Protein AF-A0A6M8W0B3-F1 (afdb_monomer_lite)

Secondary structure (DSSP, 8-state):
-EEEEE-SS-GGGGGGTTHHHHHHHHHHHHHHHHTT-EEEEEEESS---B-SSTT-B---EEEE---BTTBEEEEEES-SS-SSGGGGTT-HHHHH--HHHHHHHHHHHHHH--SEEEES--TTS-HHHHHHHHPPPPGGGT----PEEEE---SSTTT-TTSS-EETTTEE----GGGTTTTTSS----HHHHHHHHHHHHHHHHHHH-GGGSPPPPPPPPPPP--HHHHHHHHHHHTTPPPPPPPPPP-------------PPPPP------PPP-PPPPPP--------------PPP-------------------

Radius of gyration: 33.97 Å; chains: 1; bounding box: 98×111×77 Å

Foldseek 3Di:
DEEEEEDADFLVCACVPPHPLSVVVNVVQVVCVVVVYQAEYEHAQQAWACPPDLLHTHAFAKDWDDADVNYTYIYGYPQPFHPPLLQCLVPVVSQQDDVRQLVRLLLVCLVRLGQEYEYADCRRHHPSNQVSQQPFDDPVSNGRRHYDYHYDDPFCCVPASVSHQAFLVHHGHPDCVVVPSSVPRYDYHDSSVVSSVSNVVVVVVVCVVCVVPDDDDPDPDDDPPCPVVNVVQVVCVVVVHDRDPDPDPDPPPPPPDDDDDDDDDDDDDDDDDDDDDDDDDDDDDDDDDDDDDPDDDDDDDDDDDDDDDDDDDDDDDDDD

Sequence (320 aa):
MRIVLVNWAHIWDGASYGGGVNGYCQALGLALIERGHDVISVCSGVTYTPGDEPSTVGACEVRRHDDWLGIRVFEIINSPVVAPSLLQFDDPAGEAGCPELEAIVRRLFVMLEPDVVHWHNVEGFSAGCVEASARPAGAGEGGWAGARLLYSLHNYHTICPQVYLMQGHTDPCFDSAGGANCATCIERSDPAVEKLLRAERYVKKYREAHPEAQPRPPRPAPPVPVTRKLVRELKRYVRGEPLQPVPPPAAAGRAYRAARVGRCGMPRMSRGARSMPQRRPAGSRGASPTRSGTGSCQRPTTRRGSRCSMSSGLNRRPQP

Structure (mmCIF, N/CA/C/O backbone):
data_AF-A0A6M8W0B3-F1
#
_entry.id   AF-A0A6M8W0B3-F1
#
loop_
_atom_site.group_PDB
_atom_site.id
_atom_site.type_symbol
_atom_site.label_atom_id
_atom_site.label_alt_id
_atom_site.label_comp_id
_atom_site.label_asym_id
_atom_site.label_entity_id
_atom_site.label_seq_id
_atom_site.pdbx_PDB_ins_code
_atom_site.Cartn_x
_atom_site.Cartn_y
_atom_site.Cartn_z
_atom_site.occupancy
_atom_site.B_iso_or_equiv
_atom_site.auth_seq_id
_atom_site.auth_comp_id
_atom_site.auth_asym_id
_atom_site.auth_atom_id
_atom_site.pdbx_PDB_model_num
ATOM 1 N N . MET A 1 1 ? -13.212 -4.544 19.998 1.00 97.56 1 MET A N 1
ATOM 2 C CA . MET A 1 1 ? -11.796 -4.628 19.588 1.00 97.56 1 MET A CA 1
ATOM 3 C C . MET A 1 1 ? -11.577 -3.664 18.447 1.00 97.56 1 MET A C 1
ATOM 5 O O . MET A 1 1 ? -12.518 -3.435 17.688 1.00 97.56 1 MET A O 1
ATOM 9 N N . ARG A 1 2 ? -10.362 -3.137 18.338 1.00 98.69 2 ARG A N 1
ATOM 10 C CA . ARG A 1 2 ? -9.894 -2.336 17.213 1.00 98.69 2 ARG A CA 1
ATOM 11 C C . ARG A 1 2 ? -9.162 -3.222 16.215 1.00 98.69 2 ARG A C 1
ATOM 13 O O . ARG A 1 2 ? -8.172 -3.864 16.564 1.00 98.69 2 ARG A O 1
ATOM 20 N N . ILE A 1 3 ? -9.670 -3.264 14.990 1.00 98.88 3 ILE A N 1
ATOM 21 C CA . ILE A 1 3 ? -9.198 -4.156 13.933 1.00 98.88 3 ILE A CA 1
ATOM 22 C C . ILE A 1 3 ? -8.780 -3.307 12.741 1.00 98.88 3 ILE A C 1
ATOM 24 O O . ILE A 1 3 ? -9.593 -2.574 12.181 1.00 98.88 3 ILE A O 1
ATOM 28 N N . VAL A 1 4 ? -7.518 -3.426 12.345 1.00 98.88 4 VAL A N 1
ATOM 29 C CA . VAL A 1 4 ? -7.003 -2.810 11.123 1.00 98.88 4 VAL A CA 1
ATOM 30 C C . VAL A 1 4 ? -7.007 -3.848 10.007 1.00 98.88 4 VAL A C 1
ATOM 32 O O . VAL A 1 4 ? -6.385 -4.897 10.143 1.00 98.88 4 VAL A O 1
ATOM 35 N N . LEU A 1 5 ? -7.683 -3.549 8.904 1.00 98.88 5 LEU A N 1
ATOM 36 C CA . LEU A 1 5 ? -7.610 -4.280 7.645 1.00 98.88 5 LEU A CA 1
ATOM 37 C C . LEU A 1 5 ? -6.576 -3.592 6.753 1.00 98.88 5 LEU A C 1
ATOM 39 O O . LEU A 1 5 ? -6.692 -2.392 6.494 1.00 98.88 5 LEU A O 1
ATOM 43 N N . VAL A 1 6 ? -5.575 -4.337 6.289 1.00 98.81 6 VAL A N 1
ATOM 44 C CA . VAL A 1 6 ? -4.526 -3.808 5.409 1.00 98.81 6 VAL A CA 1
ATOM 45 C C . VAL A 1 6 ? -4.640 -4.419 4.021 1.00 98.81 6 VAL A C 1
ATOM 47 O O . VAL A 1 6 ? -4.605 -5.642 3.862 1.00 98.81 6 VAL A O 1
ATOM 50 N N . ASN A 1 7 ? -4.775 -3.559 3.018 1.00 98.19 7 ASN A N 1
ATOM 51 C CA . ASN A 1 7 ? -4.806 -3.907 1.600 1.00 98.19 7 ASN A CA 1
ATOM 52 C C . ASN A 1 7 ? -4.180 -2.766 0.789 1.00 98.19 7 ASN A C 1
ATOM 54 O O . ASN A 1 7 ? -4.090 -1.654 1.281 1.00 98.19 7 ASN A O 1
ATOM 58 N N . TRP A 1 8 ? -3.777 -2.988 -0.456 1.00 97.62 8 TRP A N 1
ATOM 59 C CA . TRP A 1 8 ? -3.175 -1.923 -1.265 1.00 97.62 8 TRP A CA 1
ATOM 60 C C . TRP A 1 8 ? -4.203 -0.960 -1.881 1.00 97.62 8 TRP A C 1
ATOM 62 O O . TRP A 1 8 ? -3.917 0.220 -2.067 1.00 97.62 8 TRP A O 1
ATOM 72 N N . ALA A 1 9 ? -5.408 -1.448 -2.184 1.00 97.50 9 ALA A N 1
ATOM 73 C CA . ALA A 1 9 ? -6.469 -0.668 -2.818 1.00 97.50 9 ALA A CA 1
ATOM 74 C C . ALA A 1 9 ? -7.307 0.113 -1.794 1.00 97.50 9 ALA A C 1
ATOM 76 O O . ALA A 1 9 ? -7.483 -0.326 -0.653 1.00 97.50 9 ALA A O 1
ATOM 77 N N . HIS A 1 10 ? -7.873 1.248 -2.217 1.00 97.44 10 HIS A N 1
ATOM 78 C CA . HIS A 1 10 ? -8.813 1.996 -1.388 1.00 97.44 10 HIS A CA 1
ATOM 79 C C . HIS A 1 10 ? -10.092 1.187 -1.166 1.00 97.44 10 HIS A C 1
ATOM 81 O O . HIS A 1 10 ? -10.675 0.637 -2.104 1.00 97.44 10 HIS A O 1
ATOM 87 N N . ILE A 1 11 ? -10.569 1.138 0.079 1.00 98.06 11 ILE A N 1
ATOM 88 C CA . ILE A 1 11 ? -11.713 0.291 0.437 1.00 98.06 11 ILE A CA 1
ATOM 89 C C . ILE A 1 11 ? -13.010 0.710 -0.264 1.00 98.06 11 ILE A C 1
ATOM 91 O O . ILE A 1 11 ? -13.847 -0.140 -0.548 1.00 98.06 11 ILE A O 1
ATOM 95 N N . TRP A 1 12 ? -13.184 1.995 -0.585 1.00 97.38 12 TRP A N 1
ATOM 96 C CA . TRP A 1 12 ? -14.404 2.503 -1.221 1.00 97.38 12 TRP A CA 1
ATOM 97 C C . TRP A 1 12 ? -14.546 2.097 -2.690 1.00 97.38 12 TRP A C 1
ATOM 99 O O . TRP A 1 12 ? -15.667 2.062 -3.193 1.00 97.38 12 TRP A O 1
ATOM 109 N N . ASP A 1 13 ? -13.453 1.732 -3.363 1.00 96.75 13 ASP A N 1
ATOM 110 C CA . ASP A 1 13 ? -13.508 1.285 -4.758 1.00 96.75 13 ASP A CA 1
ATOM 111 C C . ASP A 1 13 ? -14.075 -0.140 -4.888 1.00 96.75 13 ASP A C 1
ATOM 113 O O . ASP A 1 13 ? -14.527 -0.561 -5.960 1.00 96.75 13 ASP A O 1
ATOM 117 N N . GLY A 1 14 ? -14.066 -0.905 -3.793 1.00 94.62 14 GLY A N 1
ATOM 118 C CA . GLY A 1 14 ? -14.542 -2.282 -3.753 1.00 94.62 14 GLY A CA 1
ATOM 119 C C . GLY A 1 14 ? -13.921 -3.161 -4.824 1.00 94.62 14 GLY A C 1
ATOM 120 O O . GLY A 1 14 ? -12.773 -2.978 -5.211 1.00 94.62 14 GLY A O 1
ATOM 121 N N . ALA A 1 15 ? -14.683 -4.123 -5.340 1.00 95.62 15 ALA A N 1
ATOM 122 C CA . ALA A 1 15 ? -14.157 -5.064 -6.326 1.00 95.62 15 ALA A CA 1
ATOM 123 C C . ALA A 1 15 ? -13.757 -4.418 -7.667 1.00 95.62 15 ALA A C 1
ATOM 125 O O . ALA A 1 15 ? -13.070 -5.062 -8.461 1.00 95.62 15 ALA A O 1
ATOM 126 N N . SER A 1 16 ? -14.158 -3.167 -7.929 1.00 96.31 16 SER A N 1
ATOM 127 C CA . SER A 1 16 ? -13.793 -2.466 -9.166 1.00 96.31 16 SER A CA 1
ATOM 128 C C . SER A 1 16 ? -12.302 -2.108 -9.224 1.00 96.31 16 SER A C 1
ATOM 130 O O . SER A 1 16 ? -11.744 -2.001 -10.316 1.00 96.31 16 SER A O 1
ATOM 132 N N . TYR A 1 17 ? -11.641 -2.007 -8.065 1.00 94.81 17 TYR A N 1
ATOM 133 C CA . TYR A 1 17 ? -10.208 -1.765 -7.950 1.00 94.81 17 TYR A CA 1
ATOM 134 C C . TYR A 1 17 ? -9.598 -2.686 -6.889 1.00 94.81 17 TYR A C 1
ATOM 136 O O . TYR A 1 17 ? -10.058 -2.751 -5.754 1.00 94.81 17 TYR A O 1
ATOM 144 N N . GLY A 1 18 ? -8.587 -3.464 -7.268 1.00 91.38 18 GLY A N 1
ATOM 145 C CA . GLY A 1 18 ? -8.050 -4.529 -6.414 1.00 91.38 18 GLY A CA 1
ATOM 146 C C . GLY A 1 18 ? -8.863 -5.828 -6.411 1.00 91.38 18 GLY A C 1
ATOM 147 O O . GLY A 1 18 ? -8.472 -6.787 -5.753 1.00 91.38 18 GLY A O 1
ATOM 148 N N . GLY A 1 19 ? -9.955 -5.914 -7.178 1.00 94.25 19 GLY A N 1
ATOM 149 C CA . GLY A 1 19 ? -10.642 -7.175 -7.463 1.00 94.25 19 GLY A CA 1
ATOM 150 C C . GLY A 1 19 ? -11.225 -7.870 -6.227 1.00 94.25 19 GLY A C 1
ATOM 151 O O . GLY A 1 19 ? -11.726 -7.235 -5.298 1.00 94.25 19 GLY A O 1
ATOM 152 N N . GLY A 1 20 ? -11.175 -9.205 -6.223 1.00 95.88 20 GLY A N 1
ATOM 153 C CA . GLY A 1 20 ? -11.820 -10.034 -5.200 1.00 95.88 20 GLY A CA 1
ATOM 154 C C . GLY A 1 20 ? -11.349 -9.755 -3.771 1.00 95.88 20 GLY A C 1
ATOM 155 O O . GLY A 1 20 ? -12.176 -9.752 -2.862 1.00 95.88 20 GLY A O 1
ATOM 156 N N . VAL A 1 21 ? -10.059 -9.453 -3.569 1.00 96.75 21 VAL A N 1
ATOM 157 C CA . VAL A 1 21 ? -9.527 -9.132 -2.234 1.00 96.75 21 VAL A CA 1
ATOM 158 C C . VAL A 1 21 ? -10.141 -7.848 -1.681 1.00 96.75 21 VAL A C 1
ATOM 160 O O . VAL A 1 21 ? -10.546 -7.823 -0.524 1.00 96.75 21 VAL A O 1
ATOM 163 N N . ASN A 1 22 ? -10.300 -6.805 -2.499 1.00 97.69 22 ASN A N 1
ATOM 164 C CA . ASN A 1 22 ? -10.866 -5.549 -2.014 1.00 97.69 22 ASN A CA 1
ATOM 165 C C . ASN A 1 22 ? -12.376 -5.672 -1.742 1.00 97.69 22 ASN A C 1
ATOM 167 O O . ASN A 1 22 ? -12.868 -5.185 -0.726 1.00 97.69 22 ASN A O 1
ATOM 171 N N . GLY A 1 23 ? -13.104 -6.413 -2.588 1.00 98.06 23 GLY A N 1
ATOM 172 C CA . GLY A 1 23 ? -14.502 -6.773 -2.318 1.00 98.06 23 GLY A CA 1
ATOM 173 C C . GLY A 1 23 ? -14.667 -7.610 -1.041 1.00 98.06 23 GLY A C 1
ATOM 174 O O . GLY A 1 23 ? -15.595 -7.386 -0.264 1.00 98.06 23 GLY A O 1
ATOM 175 N N . TYR A 1 24 ? -13.735 -8.529 -0.777 1.00 98.38 24 TYR A N 1
ATOM 176 C CA . TYR A 1 24 ? -13.687 -9.286 0.473 1.00 98.38 24 TYR A CA 1
ATOM 177 C C . TYR A 1 24 ? -13.459 -8.367 1.682 1.00 98.38 24 TYR A C 1
ATOM 179 O O . TYR A 1 24 ? -14.193 -8.469 2.664 1.00 98.38 24 TYR A O 1
ATOM 187 N N . CYS A 1 25 ? -12.503 -7.433 1.602 1.00 98.44 25 CYS A N 1
ATOM 188 C CA . CYS A 1 25 ? -12.231 -6.455 2.660 1.00 98.44 25 CYS A CA 1
ATOM 189 C C . CYS A 1 25 ? -13.455 -5.586 2.982 1.00 98.44 25 CYS A C 1
ATOM 191 O O . CYS A 1 25 ? -13.731 -5.354 4.158 1.00 98.44 25 CYS A O 1
ATOM 193 N N . GLN A 1 26 ? -14.219 -5.153 1.970 1.00 98.19 26 GLN A N 1
ATOM 194 C CA . GLN A 1 26 ? -15.471 -4.418 2.181 1.00 98.19 26 GLN A CA 1
ATOM 195 C C . GLN A 1 26 ? -16.482 -5.242 2.982 1.00 98.19 26 GLN A C 1
ATOM 197 O O . GLN A 1 26 ? -16.962 -4.798 4.025 1.00 98.19 26 GLN A O 1
ATOM 202 N N . ALA A 1 27 ? -16.790 -6.453 2.509 1.00 98.56 27 ALA A N 1
ATOM 203 C CA . ALA A 1 27 ? -17.773 -7.318 3.153 1.00 98.56 27 ALA A CA 1
ATOM 204 C C . ALA A 1 27 ? -17.354 -7.685 4.584 1.00 98.56 27 ALA A C 1
ATOM 206 O O . ALA A 1 27 ? -18.171 -7.635 5.505 1.00 98.56 27 ALA A O 1
ATOM 207 N N . LEU A 1 28 ? -16.071 -8.002 4.785 1.00 98.75 28 LEU A N 1
ATOM 208 C CA . LEU A 1 28 ? -15.515 -8.299 6.101 1.00 98.75 28 LEU A CA 1
ATOM 209 C C . LEU A 1 28 ? -15.589 -7.081 7.028 1.00 98.75 28 LEU A C 1
ATOM 211 O O . LEU A 1 28 ? -16.041 -7.213 8.162 1.00 98.75 28 LEU A O 1
ATOM 215 N N . GLY A 1 29 ? -15.178 -5.903 6.557 1.00 98.69 29 GLY A N 1
ATOM 216 C CA . GLY A 1 29 ? -15.180 -4.679 7.354 1.00 98.69 29 GLY A CA 1
ATOM 217 C C . GLY A 1 29 ? -16.574 -4.312 7.859 1.00 98.69 29 GLY A C 1
ATOM 218 O O . GLY A 1 29 ? -16.752 -4.088 9.055 1.00 98.69 29 GLY A O 1
ATOM 219 N N . LEU A 1 30 ? -17.579 -4.353 6.981 1.00 98.69 30 LEU A N 1
ATOM 220 C CA . LEU A 1 30 ? -18.974 -4.096 7.355 1.00 98.69 30 LEU A CA 1
ATOM 221 C C . LEU A 1 30 ? -19.497 -5.140 8.353 1.00 98.69 30 LEU A C 1
ATOM 223 O O . LEU A 1 30 ? -20.074 -4.784 9.379 1.00 98.69 30 LEU A O 1
ATOM 227 N N . ALA A 1 31 ? -19.211 -6.423 8.123 1.00 98.81 31 ALA A N 1
ATOM 228 C CA . ALA A 1 31 ? -19.609 -7.498 9.029 1.00 98.81 31 ALA A CA 1
ATOM 229 C C . ALA A 1 31 ? -18.941 -7.404 10.420 1.00 98.81 31 ALA A C 1
ATOM 231 O O . ALA A 1 31 ? -19.503 -7.880 11.412 1.00 98.81 31 ALA A O 1
ATOM 232 N N . LEU A 1 32 ? -17.738 -6.826 10.514 1.00 98.81 32 LEU A N 1
ATOM 233 C CA . LEU A 1 32 ? -17.053 -6.559 11.782 1.00 98.81 32 LEU A CA 1
ATOM 234 C C . LEU A 1 32 ? -17.660 -5.346 12.507 1.00 98.81 32 LEU A C 1
ATOM 236 O O . LEU A 1 32 ? -17.827 -5.402 13.727 1.00 98.81 32 LEU A O 1
ATOM 240 N N . ILE A 1 33 ? -18.053 -4.296 11.776 1.00 98.56 33 ILE A N 1
ATOM 241 C CA . ILE A 1 33 ? -18.794 -3.153 12.338 1.00 98.56 33 ILE A CA 1
ATOM 242 C C . ILE A 1 33 ? -20.130 -3.607 12.923 1.00 98.56 33 ILE A C 1
ATOM 244 O O . ILE A 1 33 ? -20.445 -3.262 14.059 1.00 98.56 33 ILE A O 1
ATOM 248 N N . GLU A 1 34 ? -20.892 -4.433 12.200 1.00 98.56 34 GLU A N 1
ATOM 249 C CA . GLU A 1 34 ? -22.169 -4.988 12.681 1.00 98.56 34 GLU A CA 1
ATOM 250 C C . GLU A 1 34 ? -22.017 -5.777 13.992 1.00 98.56 34 GLU A C 1
ATOM 252 O O . GLU A 1 34 ? -22.951 -5.874 14.786 1.00 98.56 34 GLU A O 1
ATOM 257 N N . ARG A 1 35 ? -20.821 -6.317 14.248 1.00 98.62 35 ARG A N 1
ATOM 258 C CA . ARG A 1 35 ? -20.461 -7.022 15.487 1.00 98.62 35 ARG A CA 1
ATOM 259 C C . ARG A 1 35 ? -19.931 -6.096 16.588 1.00 98.62 35 ARG A C 1
ATOM 261 O O . ARG A 1 35 ? -19.490 -6.580 17.630 1.00 98.62 35 ARG A O 1
ATOM 268 N N . GLY A 1 36 ? -19.965 -4.782 16.383 1.00 98.50 36 GLY A N 1
ATOM 269 C CA . GLY A 1 36 ? -19.529 -3.778 17.354 1.00 98.50 36 GLY A CA 1
ATOM 270 C C . GLY A 1 36 ? -18.009 -3.625 17.456 1.00 98.50 36 GLY A C 1
ATOM 271 O O . GLY A 1 36 ? -17.495 -3.264 18.516 1.00 98.50 36 GLY A O 1
ATOM 272 N N . HIS A 1 37 ? -17.260 -3.952 16.400 1.00 98.81 37 HIS A N 1
ATOM 273 C CA . HIS A 1 37 ? -15.820 -3.693 16.348 1.00 98.81 37 HIS A CA 1
ATOM 274 C C . HIS A 1 37 ? -15.510 -2.305 15.769 1.00 98.81 37 HIS A C 1
ATOM 276 O O . HIS A 1 37 ? -16.244 -1.789 14.932 1.00 98.81 37 HIS A O 1
ATOM 282 N N . ASP A 1 38 ? -14.396 -1.718 16.209 1.00 98.75 38 ASP A N 1
ATOM 283 C CA . ASP A 1 38 ? -13.826 -0.490 15.646 1.00 98.75 38 ASP A CA 1
ATOM 284 C C . ASP A 1 38 ? -12.924 -0.889 14.476 1.00 98.75 38 ASP A C 1
ATOM 286 O O . ASP A 1 38 ? -11.854 -1.469 14.682 1.00 98.75 38 ASP A O 1
ATOM 290 N N . VAL A 1 39 ? -13.398 -0.662 13.252 1.00 98.88 39 VAL A N 1
ATOM 291 C CA . VAL A 1 39 ? -12.747 -1.144 12.031 1.00 98.88 39 VAL A CA 1
ATOM 292 C C . VAL A 1 39 ? -12.041 0.003 11.328 1.00 98.88 39 VAL A C 1
ATOM 294 O O . VAL A 1 39 ? -12.606 1.074 11.102 1.00 98.88 39 VAL A O 1
ATOM 297 N N . ILE A 1 40 ? -10.793 -0.253 10.954 1.00 98.94 40 ILE A N 1
ATOM 298 C CA . ILE A 1 40 ? -9.931 0.692 10.260 1.00 98.94 40 ILE A CA 1
ATOM 299 C C . ILE A 1 40 ? -9.427 0.026 8.986 1.00 98.94 40 ILE A C 1
ATOM 301 O O . ILE A 1 40 ? -8.957 -1.104 9.034 1.00 98.94 40 ILE A O 1
ATOM 305 N N . SER A 1 41 ? -9.483 0.720 7.859 1.00 98.81 41 SER A N 1
ATOM 306 C CA . SER A 1 41 ? -8.820 0.321 6.622 1.00 98.81 41 SER A CA 1
ATOM 307 C C . SER A 1 41 ? -7.547 1.135 6.442 1.00 98.81 41 SER A C 1
ATOM 309 O O . SER A 1 41 ? -7.577 2.364 6.545 1.00 98.81 41 SER A O 1
ATOM 311 N N . VAL A 1 42 ? -6.444 0.459 6.136 1.00 98.88 42 VAL A N 1
ATOM 312 C CA . VAL A 1 42 ? -5.170 1.092 5.784 1.00 98.88 42 VAL A CA 1
ATOM 313 C C . VAL A 1 42 ? -4.735 0.612 4.409 1.00 98.88 42 VAL A C 1
ATOM 315 O O . VAL A 1 42 ? -4.658 -0.594 4.176 1.00 98.88 42 VAL A O 1
ATOM 318 N N . CYS A 1 43 ? -4.439 1.556 3.517 1.00 98.69 43 CYS A N 1
ATOM 319 C CA . CYS A 1 43 ? -3.911 1.265 2.187 1.00 98.69 43 CYS A CA 1
ATOM 320 C C . CYS A 1 43 ? -2.656 2.059 1.838 1.00 98.69 43 CYS A C 1
ATOM 322 O O . CYS A 1 43 ? -2.323 3.026 2.518 1.00 98.69 43 CYS A O 1
ATOM 324 N N . SER A 1 44 ? -1.921 1.621 0.815 1.00 98.50 44 SER A N 1
ATOM 325 C CA . SER A 1 44 ? -0.625 2.200 0.445 1.00 98.50 44 SER A CA 1
ATOM 326 C C . SER A 1 44 ? -0.249 1.891 -1.004 1.00 98.50 44 SER A C 1
ATOM 328 O O . SER A 1 44 ? -0.755 0.947 -1.608 1.00 98.50 44 SER A O 1
ATOM 330 N N . GLY A 1 45 ? 0.669 2.686 -1.558 1.00 97.69 45 GLY A N 1
ATOM 331 C CA . GLY A 1 45 ? 1.312 2.414 -2.847 1.00 97.69 45 GLY A CA 1
ATOM 332 C C . GLY A 1 45 ? 0.517 2.851 -4.075 1.00 97.69 45 GLY A C 1
ATOM 333 O O . GLY A 1 45 ? 0.952 2.584 -5.193 1.00 97.69 45 GLY A O 1
ATOM 334 N N . VAL A 1 46 ? -0.623 3.531 -3.905 1.00 97.50 46 VAL A N 1
ATOM 335 C CA . VAL A 1 46 ? -1.486 3.984 -5.012 1.00 97.50 46 VAL A CA 1
ATOM 336 C C . VAL A 1 46 ? -1.300 5.471 -5.306 1.00 97.50 46 VAL A C 1
ATOM 338 O O . VAL A 1 46 ? -0.993 5.837 -6.443 1.00 97.50 46 VAL A O 1
ATOM 341 N N . THR A 1 47 ? -1.453 6.329 -4.296 1.00 98.06 47 THR A N 1
ATOM 342 C CA . THR A 1 47 ? -1.402 7.786 -4.468 1.00 98.06 47 THR A CA 1
ATOM 343 C C . THR A 1 47 ? 0.013 8.328 -4.322 1.00 98.06 47 THR A C 1
ATOM 345 O O . THR A 1 47 ? 0.683 8.088 -3.317 1.00 98.06 47 THR A O 1
ATOM 348 N N . TYR A 1 48 ? 0.423 9.136 -5.301 1.00 98.12 48 TYR A N 1
ATOM 349 C CA . TYR A 1 48 ? 1.648 9.927 -5.253 1.00 98.12 48 TYR A CA 1
ATOM 350 C C . TYR A 1 48 ? 1.318 11.390 -5.521 1.00 98.12 48 TYR A C 1
ATOM 352 O O . TYR A 1 48 ? 0.516 11.700 -6.401 1.00 98.12 48 TYR A O 1
ATOM 360 N N . THR A 1 49 ? 1.924 12.283 -4.753 1.00 96.88 49 THR A N 1
ATOM 361 C CA . THR A 1 49 ? 1.833 13.736 -4.871 1.00 96.88 49 THR A CA 1
ATOM 362 C C . THR A 1 49 ? 3.209 14.294 -5.230 1.00 96.88 49 THR A C 1
ATOM 364 O O . THR A 1 49 ? 4.218 13.663 -4.910 1.00 96.88 49 THR A O 1
ATOM 367 N N . PRO A 1 50 ? 3.293 15.457 -5.896 1.00 95.69 50 PRO A N 1
ATOM 368 C CA . PRO A 1 50 ? 4.584 16.076 -6.188 1.00 95.69 50 PRO A CA 1
ATOM 369 C C . PRO A 1 50 ? 5.307 16.478 -4.897 1.00 95.69 50 PRO A C 1
ATOM 371 O O . PRO A 1 50 ? 4.660 16.774 -3.888 1.00 95.69 50 PRO A O 1
ATOM 374 N N . GLY A 1 51 ? 6.636 16.477 -4.947 1.00 94.56 51 GLY A N 1
ATOM 375 C CA . GLY A 1 51 ? 7.488 17.078 -3.926 1.00 94.56 51 GLY A CA 1
ATOM 376 C C . GLY A 1 51 ? 7.713 18.570 -4.174 1.00 94.56 51 GLY A C 1
ATOM 377 O O . GLY A 1 51 ? 7.032 19.192 -4.992 1.00 94.56 51 GLY A O 1
ATOM 378 N N . ASP A 1 52 ? 8.696 19.133 -3.472 1.00 90.88 52 ASP A N 1
ATOM 379 C CA . ASP A 1 52 ? 9.066 20.549 -3.612 1.00 90.88 52 ASP A CA 1
ATOM 380 C C . ASP A 1 52 ? 9.686 20.865 -4.984 1.00 90.88 52 ASP A C 1
ATOM 382 O O . ASP A 1 52 ? 9.587 21.990 -5.473 1.00 90.88 52 ASP A O 1
ATOM 386 N N . GLU A 1 53 ? 10.292 19.863 -5.628 1.00 90.44 53 GLU A N 1
ATOM 387 C CA . GLU A 1 53 ? 10.902 19.983 -6.949 1.00 90.44 53 GLU A CA 1
ATOM 388 C C . GLU A 1 53 ? 10.002 19.350 -8.028 1.00 90.44 53 GLU A C 1
ATOM 390 O O . GLU A 1 53 ? 9.393 18.305 -7.790 1.00 90.44 53 GLU A O 1
ATOM 395 N N . PRO A 1 54 ? 9.937 19.908 -9.255 1.00 80.75 54 PRO A N 1
ATOM 396 C CA . PRO A 1 54 ? 9.031 19.421 -10.304 1.00 80.75 54 PRO A CA 1
ATOM 397 C C . PRO A 1 54 ? 9.210 17.949 -10.701 1.00 80.75 54 PRO A C 1
ATOM 399 O O . PRO A 1 54 ? 8.293 17.354 -11.258 1.00 80.75 54 PRO A O 1
ATOM 402 N N . SER A 1 55 ? 10.389 17.377 -10.453 1.00 88.75 55 SER A N 1
ATOM 403 C CA . SER A 1 55 ? 10.755 16.004 -10.812 1.00 88.75 55 SER A CA 1
ATOM 404 C C . SER A 1 55 ? 10.917 15.091 -9.595 1.00 88.75 55 SER A C 1
ATOM 406 O O . SER A 1 55 ? 11.663 14.114 -9.663 1.00 88.75 55 SER A O 1
ATOM 408 N N . THR A 1 56 ? 10.290 15.421 -8.465 1.00 93.25 56 THR A N 1
ATOM 409 C CA . THR A 1 56 ? 10.309 14.586 -7.260 1.00 93.25 56 THR A CA 1
ATOM 410 C C . THR A 1 56 ? 8.896 14.271 -6.789 1.00 93.25 56 THR A C 1
ATOM 412 O O . THR A 1 56 ? 7.939 15.001 -7.057 1.00 93.25 56 THR A O 1
ATOM 415 N N . VAL A 1 57 ? 8.760 13.147 -6.089 1.00 96.56 57 VAL A N 1
ATOM 416 C CA . VAL A 1 57 ? 7.550 12.840 -5.323 1.00 96.56 57 VAL A CA 1
ATOM 417 C C . VAL A 1 57 ? 7.676 13.393 -3.909 1.00 96.56 57 VAL A C 1
ATOM 419 O O . VAL A 1 57 ? 8.783 13.616 -3.418 1.00 96.56 57 VAL A O 1
ATOM 422 N N . GLY A 1 58 ? 6.533 13.649 -3.278 1.00 96.75 58 GLY A N 1
ATOM 423 C CA . GLY A 1 58 ? 6.470 14.130 -1.905 1.00 96.75 58 GLY A CA 1
ATOM 424 C C . GLY A 1 58 ? 6.978 13.098 -0.899 1.00 96.75 58 GLY A C 1
ATOM 425 O O . GLY A 1 58 ? 7.284 11.956 -1.241 1.00 96.75 58 GLY A O 1
ATOM 426 N N . ALA A 1 59 ? 7.041 13.508 0.366 1.00 97.25 59 ALA A N 1
ATOM 427 C CA . ALA A 1 59 ? 7.425 12.621 1.457 1.00 97.25 59 ALA A CA 1
ATOM 428 C C . ALA A 1 59 ? 6.395 11.499 1.663 1.00 97.25 59 ALA A C 1
ATOM 430 O O . ALA A 1 59 ? 5.191 11.710 1.475 1.00 97.25 59 ALA A O 1
ATOM 431 N N . CYS A 1 60 ? 6.873 10.326 2.088 1.00 98.38 60 CYS A N 1
ATOM 432 C CA . CYS A 1 60 ? 6.020 9.226 2.520 1.00 98.38 60 CYS A CA 1
ATOM 433 C C . CYS A 1 60 ? 5.286 9.620 3.808 1.00 98.38 60 CYS A C 1
ATOM 435 O O . CYS A 1 60 ? 5.903 9.837 4.853 1.00 98.38 60 CYS A O 1
ATOM 437 N N . GLU A 1 61 ? 3.959 9.708 3.753 1.00 98.00 61 GLU A N 1
ATOM 438 C CA . GLU A 1 61 ? 3.161 10.217 4.868 1.00 98.00 61 GLU A CA 1
ATOM 439 C C . GLU A 1 61 ? 1.801 9.531 4.987 1.00 98.00 61 GLU A C 1
ATOM 441 O O . GLU A 1 61 ? 1.281 8.950 4.035 1.00 98.00 61 GLU A O 1
ATOM 446 N N . VAL A 1 62 ? 1.209 9.618 6.180 1.00 98.50 62 VAL A N 1
ATOM 447 C CA . VAL A 1 62 ? -0.152 9.136 6.420 1.00 98.50 62 VAL A CA 1
ATOM 448 C C . VAL A 1 62 ? -1.149 10.243 6.111 1.00 98.50 62 VAL A C 1
ATOM 450 O O . VAL A 1 62 ? -1.101 11.321 6.703 1.00 98.50 62 VAL A O 1
ATOM 453 N N . ARG A 1 63 ? -2.122 9.926 5.266 1.00 98.31 63 ARG A N 1
ATOM 454 C CA . ARG A 1 63 ? -3.306 10.725 4.984 1.00 98.31 63 ARG A CA 1
ATOM 455 C C . ARG A 1 63 ? -4.534 10.073 5.603 1.00 98.31 63 ARG A C 1
ATOM 457 O O . ARG A 1 63 ? -4.788 8.886 5.419 1.00 98.31 63 ARG A O 1
ATOM 464 N N . ARG A 1 64 ? -5.320 10.866 6.324 1.00 98.12 64 ARG 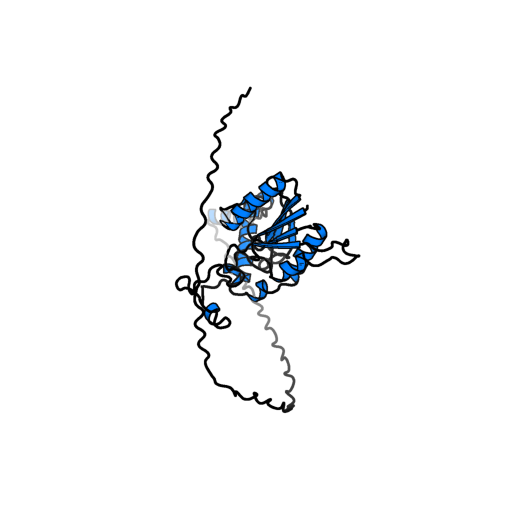A N 1
ATOM 465 C CA . ARG A 1 64 ? -6.645 10.480 6.813 1.00 98.12 64 ARG A CA 1
ATOM 466 C C . ARG A 1 64 ? -7.695 10.902 5.785 1.00 98.12 64 ARG A C 1
ATOM 468 O O . ARG A 1 64 ? -7.691 12.053 5.363 1.00 98.12 64 ARG A O 1
ATOM 475 N N . HIS A 1 65 ? -8.570 9.976 5.410 1.00 97.88 65 HIS A N 1
ATOM 476 C CA . HIS A 1 65 ? -9.735 10.228 4.550 1.00 97.88 65 HIS A CA 1
ATOM 477 C C . HIS A 1 65 ? -11.012 10.356 5.380 1.00 97.88 65 HIS A C 1
ATOM 479 O O . HIS A 1 65 ? -10.950 10.208 6.598 1.00 97.88 65 HIS A O 1
ATOM 485 N N . ASP A 1 66 ? -12.160 10.594 4.752 1.00 97.81 66 ASP A N 1
ATOM 486 C CA . ASP A 1 66 ? -13.456 10.462 5.426 1.00 97.81 66 ASP A CA 1
ATOM 487 C C . ASP A 1 66 ? -13.754 8.997 5.784 1.00 97.81 66 ASP A C 1
ATOM 489 O O . ASP A 1 66 ? -13.162 8.062 5.237 1.00 97.81 66 ASP A O 1
ATOM 493 N N . ASP A 1 67 ? -14.663 8.785 6.737 1.00 98.38 67 ASP A N 1
ATOM 494 C CA . ASP A 1 67 ? -15.133 7.437 7.063 1.00 98.38 67 ASP A CA 1
ATOM 495 C C . ASP A 1 67 ? -15.976 6.864 5.933 1.00 98.38 67 ASP A C 1
ATOM 497 O O . ASP A 1 67 ? -16.908 7.498 5.438 1.00 98.38 67 ASP A O 1
ATOM 501 N N . TRP A 1 68 ? -15.690 5.618 5.570 1.00 98.31 68 TRP A N 1
ATOM 502 C CA . TRP A 1 68 ? -16.456 4.899 4.568 1.00 98.31 68 TRP A CA 1
ATOM 503 C C . TRP A 1 68 ? -17.370 3.890 5.255 1.00 98.31 68 TRP A C 1
ATOM 505 O O . TRP A 1 68 ? -16.909 2.870 5.762 1.00 98.31 68 TRP A O 1
ATOM 515 N N . LEU A 1 69 ? -18.672 4.190 5.306 1.00 97.94 69 LEU A N 1
ATOM 516 C CA . LEU A 1 69 ? -19.690 3.330 5.933 1.00 97.94 69 LEU A CA 1
ATOM 517 C C . LEU A 1 69 ? -19.333 2.923 7.380 1.00 97.94 69 LEU A C 1
ATOM 519 O O . LEU A 1 69 ? -19.538 1.785 7.794 1.00 97.94 69 LEU A O 1
ATOM 523 N N . GLY A 1 70 ? -18.774 3.867 8.144 1.00 97.94 70 GLY A N 1
ATOM 524 C CA . GLY A 1 70 ? -18.331 3.656 9.526 1.00 97.94 70 GLY A CA 1
ATOM 525 C C . GLY A 1 70 ? -16.931 3.046 9.672 1.00 97.94 70 GLY A C 1
ATOM 526 O O . GLY A 1 70 ? -16.450 2.925 10.796 1.00 97.94 70 GLY A O 1
ATOM 527 N N . ILE A 1 71 ? -16.259 2.686 8.573 1.00 98.69 71 ILE A N 1
ATOM 528 C CA . ILE A 1 71 ? -14.857 2.253 8.582 1.00 98.69 71 ILE A CA 1
ATOM 529 C C . ILE A 1 71 ? -13.964 3.490 8.535 1.00 98.69 71 ILE A C 1
ATOM 531 O O . ILE A 1 71 ? -14.074 4.301 7.614 1.00 98.69 71 ILE A O 1
ATOM 535 N N . ARG A 1 72 ? -13.035 3.611 9.489 1.00 98.75 72 ARG A N 1
ATOM 536 C CA . ARG A 1 72 ? -12.022 4.675 9.461 1.00 98.75 72 ARG A CA 1
ATOM 537 C C . ARG A 1 72 ? -10.981 4.375 8.399 1.00 98.75 72 ARG A C 1
ATOM 539 O O . ARG A 1 72 ? -10.492 3.252 8.344 1.00 98.75 72 ARG A O 1
ATOM 546 N N . VAL A 1 73 ? -10.609 5.354 7.578 1.00 98.75 73 VAL A N 1
ATOM 547 C CA . VAL A 1 73 ? -9.723 5.104 6.432 1.00 98.75 73 VAL A CA 1
ATOM 548 C C . VAL A 1 73 ? -8.466 5.956 6.493 1.00 98.75 73 VAL A C 1
ATOM 550 O O . VAL A 1 73 ? -8.524 7.186 6.557 1.00 98.75 73 VAL A O 1
ATOM 553 N N . PHE A 1 74 ? -7.324 5.279 6.437 1.00 98.81 74 PHE A N 1
ATOM 554 C CA . PHE A 1 74 ? -6.010 5.891 6.330 1.00 98.81 74 PHE A CA 1
ATOM 555 C C . PHE A 1 74 ? -5.304 5.372 5.080 1.00 98.81 74 PHE A C 1
ATOM 557 O O . PHE A 1 74 ? -5.432 4.211 4.701 1.00 98.81 74 PHE A O 1
ATOM 564 N N . GLU A 1 75 ? -4.527 6.239 4.458 1.00 98.75 75 GLU A N 1
ATOM 565 C CA . GLU A 1 75 ? -3.686 5.913 3.319 1.00 98.75 75 GLU A CA 1
ATOM 566 C C . GLU A 1 75 ? -2.255 6.344 3.611 1.00 98.75 75 GLU A C 1
ATOM 568 O O . GLU A 1 75 ? -2.032 7.430 4.137 1.00 98.75 75 GLU A O 1
ATOM 573 N N . ILE A 1 76 ? -1.281 5.521 3.242 1.00 98.75 76 ILE A N 1
ATOM 574 C CA . ILE A 1 76 ? 0.112 5.938 3.148 1.00 98.75 76 ILE A CA 1
ATOM 575 C C . ILE A 1 76 ? 0.359 6.384 1.709 1.00 98.75 76 ILE A C 1
ATOM 577 O O . ILE A 1 76 ? 0.383 5.571 0.782 1.00 98.75 76 ILE A O 1
ATOM 581 N N . ILE A 1 77 ? 0.495 7.692 1.519 1.00 98.62 77 ILE A N 1
ATOM 582 C CA . ILE A 1 77 ? 0.787 8.277 0.210 1.00 98.62 77 ILE A CA 1
ATOM 583 C C . ILE A 1 77 ? 2.297 8.363 0.005 1.00 98.62 77 ILE A C 1
ATOM 585 O O . ILE A 1 77 ? 3.063 8.373 0.968 1.00 98.62 77 ILE A O 1
ATOM 589 N N . ASN A 1 78 ? 2.719 8.461 -1.257 1.00 98.38 78 ASN A N 1
ATOM 590 C CA . ASN A 1 78 ? 4.132 8.517 -1.640 1.00 98.38 78 ASN A CA 1
ATOM 591 C C . ASN A 1 78 ? 4.958 7.333 -1.115 1.00 98.38 78 ASN A C 1
ATOM 593 O O . ASN A 1 78 ? 6.148 7.477 -0.845 1.00 98.38 78 ASN A O 1
ATOM 597 N N . SER A 1 79 ? 4.338 6.157 -0.972 1.00 98.31 79 SER A N 1
ATOM 598 C CA . SER A 1 79 ? 5.038 4.966 -0.490 1.00 98.31 79 SER A CA 1
ATOM 599 C C . SER A 1 79 ? 6.273 4.666 -1.354 1.00 98.31 79 SER A C 1
ATOM 601 O O . SER A 1 79 ? 6.179 4.651 -2.589 1.00 98.31 79 SER A O 1
ATOM 603 N N . PRO A 1 80 ? 7.435 4.363 -0.754 1.00 97.75 80 PRO A N 1
ATOM 604 C CA . PRO A 1 80 ? 8.588 3.868 -1.496 1.00 97.75 80 PRO A CA 1
ATOM 605 C C . PRO A 1 80 ? 8.315 2.552 -2.238 1.00 97.75 80 PRO A C 1
ATOM 607 O O . PRO A 1 80 ? 9.015 2.264 -3.205 1.00 97.75 80 PRO A O 1
ATOM 610 N N . VAL A 1 81 ? 7.287 1.795 -1.846 1.00 97.75 81 VAL A N 1
ATOM 611 C CA . VAL A 1 81 ? 6.851 0.567 -2.521 1.00 97.75 81 VAL A CA 1
ATOM 612 C C . VAL A 1 81 ? 5.587 0.856 -3.331 1.00 97.75 81 VAL A C 1
ATOM 614 O O . VAL A 1 81 ? 4.587 1.321 -2.779 1.00 97.75 81 VAL A O 1
ATOM 617 N N . VAL A 1 82 ? 5.618 0.597 -4.640 1.00 97.62 82 VAL A N 1
ATOM 618 C CA . VAL A 1 82 ? 4.483 0.862 -5.539 1.00 97.62 82 VAL A CA 1
ATOM 619 C C . VAL A 1 82 ? 3.496 -0.305 -5.526 1.00 97.62 82 VAL A C 1
ATOM 621 O O . VAL A 1 82 ? 3.888 -1.467 -5.546 1.00 97.62 82 VAL A O 1
ATOM 624 N N . ALA A 1 83 ? 2.201 0.008 -5.539 1.00 97.00 83 ALA A N 1
ATOM 625 C CA . ALA A 1 83 ? 1.134 -0.951 -5.805 1.00 97.00 83 ALA A CA 1
ATOM 626 C C . ALA A 1 83 ? 0.428 -0.639 -7.141 1.00 97.00 83 ALA A C 1
ATOM 628 O O . ALA A 1 83 ? 0.272 0.539 -7.495 1.00 97.00 83 ALA A O 1
ATOM 629 N N . PRO A 1 84 ? -0.071 -1.647 -7.872 1.00 95.19 84 PRO A N 1
ATOM 630 C CA . PRO A 1 84 ? 0.102 -3.078 -7.606 1.00 95.19 84 PRO A CA 1
ATOM 631 C C . PRO A 1 84 ? 1.547 -3.554 -7.840 1.00 95.19 84 PRO A C 1
ATOM 633 O O . PRO A 1 84 ? 2.313 -2.882 -8.534 1.00 95.19 84 PRO A O 1
ATOM 636 N N . SER A 1 85 ? 1.913 -4.717 -7.297 1.00 92.81 85 SER A N 1
ATOM 637 C CA . SER A 1 85 ? 3.294 -5.246 -7.287 1.00 92.81 85 SER A CA 1
ATOM 638 C C . SER A 1 85 ? 3.934 -5.411 -8.657 1.00 92.81 85 SER A C 1
ATOM 640 O O . SER A 1 85 ? 5.156 -5.376 -8.779 1.00 92.81 85 SER A O 1
ATOM 642 N N . LEU A 1 86 ? 3.132 -5.543 -9.716 1.00 92.69 86 LEU A N 1
ATOM 643 C CA . LEU A 1 86 ? 3.640 -5.581 -11.087 1.00 92.69 86 LEU A CA 1
ATOM 644 C C . LEU A 1 86 ? 4.485 -4.337 -11.422 1.00 92.69 86 LEU A C 1
ATOM 646 O O . LEU A 1 86 ? 5.448 -4.422 -12.176 1.00 92.69 86 LEU A O 1
ATOM 650 N N . LEU A 1 87 ? 4.146 -3.188 -10.834 1.00 95.00 87 LEU A N 1
ATOM 651 C CA . LEU A 1 87 ? 4.847 -1.916 -11.034 1.00 95.00 87 LEU A CA 1
ATOM 652 C C . LEU A 1 87 ? 6.074 -1.756 -10.133 1.00 95.00 87 LEU A C 1
ATOM 654 O O . LEU A 1 87 ? 6.853 -0.831 -10.330 1.00 95.00 87 LEU A O 1
ATOM 658 N N . GLN A 1 88 ? 6.239 -2.650 -9.160 1.00 94.81 88 GLN A N 1
ATOM 659 C CA . GLN A 1 88 ? 7.389 -2.730 -8.264 1.00 94.81 88 GLN A CA 1
ATOM 660 C C . GLN A 1 88 ? 8.367 -3.838 -8.692 1.00 94.81 88 GLN A C 1
ATOM 662 O O . GLN A 1 88 ? 9.417 -4.011 -8.086 1.00 94.81 88 GLN A O 1
ATOM 667 N N . PHE A 1 89 ? 8.056 -4.579 -9.762 1.00 92.81 89 PHE A N 1
ATOM 668 C CA . PHE A 1 89 ? 8.777 -5.788 -10.166 1.00 92.81 89 PHE A CA 1
ATOM 669 C C . PHE A 1 89 ? 10.288 -5.579 -10.384 1.00 92.81 89 PHE A C 1
ATOM 671 O O . PHE A 1 89 ? 11.065 -6.502 -10.149 1.00 92.81 89 PHE A O 1
ATOM 678 N N . ASP A 1 90 ? 10.716 -4.387 -10.820 1.00 92.19 90 ASP A N 1
ATOM 679 C CA . ASP A 1 90 ? 12.137 -4.066 -11.037 1.00 92.19 90 ASP A CA 1
ATOM 680 C C . ASP A 1 90 ? 12.912 -3.756 -9.740 1.00 92.19 90 ASP A C 1
ATOM 682 O O . ASP A 1 90 ? 14.141 -3.718 -9.739 1.00 92.19 90 ASP A O 1
ATOM 686 N N . ASP A 1 91 ? 12.204 -3.581 -8.621 1.00 92.62 91 ASP A N 1
ATOM 687 C CA . ASP A 1 91 ? 12.763 -3.334 -7.290 1.00 92.62 91 ASP A CA 1
ATOM 688 C C . ASP A 1 91 ? 12.114 -4.246 -6.222 1.00 92.62 91 ASP A C 1
ATOM 690 O O . ASP A 1 91 ? 11.393 -3.785 -5.326 1.00 92.62 91 ASP A O 1
ATOM 694 N N . PRO A 1 92 ? 12.376 -5.568 -6.274 1.00 89.88 92 PRO A N 1
ATOM 695 C CA . PRO A 1 92 ? 11.872 -6.508 -5.272 1.00 89.88 92 PRO A CA 1
ATOM 696 C C . PRO A 1 92 ? 12.531 -6.312 -3.896 1.00 89.88 92 PRO A C 1
ATOM 698 O O . PRO A 1 92 ? 12.003 -6.765 -2.881 1.00 89.88 92 PRO A O 1
ATOM 701 N N . ALA A 1 93 ? 13.685 -5.638 -3.835 1.00 91.94 93 ALA A N 1
ATOM 702 C CA . ALA A 1 93 ? 14.356 -5.338 -2.574 1.00 91.94 93 ALA A CA 1
ATOM 703 C C . ALA A 1 93 ? 13.532 -4.358 -1.725 1.00 91.94 93 ALA A C 1
ATOM 705 O O . ALA A 1 93 ? 13.430 -4.557 -0.513 1.00 91.94 93 ALA A O 1
ATOM 706 N N . GLY A 1 94 ? 12.889 -3.368 -2.355 1.00 92.88 94 GLY A N 1
ATOM 707 C CA . GLY A 1 94 ? 11.963 -2.458 -1.678 1.00 92.88 94 GLY A CA 1
ATOM 708 C C . GLY A 1 94 ? 10.767 -3.167 -1.029 1.00 92.88 94 GLY A C 1
ATOM 709 O O . GLY A 1 94 ? 10.354 -2.787 0.067 1.00 92.88 94 GLY A O 1
ATOM 710 N N . GLU A 1 95 ? 10.248 -4.238 -1.645 1.00 92.62 95 GLU A N 1
ATOM 711 C CA . GLU A 1 95 ? 9.185 -5.066 -1.046 1.00 92.62 95 GLU A CA 1
ATOM 712 C C . GLU A 1 95 ? 9.703 -5.918 0.120 1.00 92.62 95 GLU A C 1
ATOM 714 O O . GLU A 1 95 ? 8.974 -6.170 1.079 1.00 92.62 95 GLU A O 1
ATOM 719 N N . ALA A 1 96 ? 10.963 -6.356 0.078 1.00 92.94 96 ALA A N 1
ATOM 720 C CA . ALA A 1 96 ? 11.554 -7.129 1.166 1.00 92.94 96 ALA A CA 1
ATOM 721 C C . ALA A 1 96 ? 11.777 -6.274 2.425 1.00 92.94 96 ALA A C 1
ATOM 723 O O . ALA A 1 96 ? 11.526 -6.740 3.537 1.00 92.94 96 ALA A O 1
ATOM 724 N N . GLY A 1 97 ? 12.220 -5.024 2.264 1.00 96.25 97 GLY A N 1
ATOM 725 C CA . GLY A 1 97 ? 12.477 -4.123 3.384 1.00 96.25 97 GLY A CA 1
ATOM 726 C C . GLY A 1 97 ? 12.572 -2.660 2.966 1.00 96.25 97 GLY A C 1
ATOM 727 O O . GLY A 1 97 ? 13.264 -2.308 2.013 1.00 96.25 97 GLY A O 1
ATOM 728 N N . CYS A 1 98 ? 11.910 -1.793 3.727 1.00 97.81 98 CYS A N 1
ATOM 729 C CA . CYS A 1 98 ? 11.905 -0.353 3.512 1.00 97.81 98 CYS A CA 1
ATOM 730 C C . CYS A 1 98 ? 11.795 0.377 4.863 1.00 97.81 98 CYS A C 1
ATOM 732 O O . CYS A 1 98 ? 10.684 0.631 5.338 1.00 97.81 98 CYS A O 1
ATOM 734 N N . PRO A 1 99 ? 12.928 0.753 5.487 1.00 97.56 99 PRO A N 1
ATOM 735 C CA . PRO A 1 99 ? 12.930 1.333 6.832 1.00 97.56 99 PRO A CA 1
ATOM 736 C C . PRO A 1 99 ? 12.096 2.613 6.977 1.00 97.56 99 PRO A C 1
ATOM 738 O O . PRO A 1 99 ? 11.491 2.840 8.023 1.00 97.56 99 PRO A O 1
ATOM 741 N N . GLU A 1 100 ? 12.047 3.452 5.936 1.00 97.25 100 GLU A N 1
ATOM 742 C CA . GLU A 1 100 ? 11.228 4.671 5.926 1.00 97.25 100 GLU A CA 1
ATOM 743 C C . GLU A 1 100 ? 9.735 4.336 6.034 1.00 97.25 100 GLU A C 1
ATOM 745 O O . GLU A 1 100 ? 9.040 4.837 6.921 1.00 97.25 100 GLU A O 1
ATOM 750 N N . LEU A 1 101 ? 9.251 3.440 5.172 1.00 98.38 101 LEU A N 1
ATOM 751 C CA . LEU A 1 101 ? 7.855 3.015 5.156 1.00 98.38 101 LEU A CA 1
ATOM 752 C C . LEU A 1 101 ? 7.472 2.284 6.445 1.00 98.38 101 LEU A C 1
ATOM 754 O O . LEU A 1 101 ? 6.420 2.544 7.028 1.00 98.38 101 LEU A O 1
ATOM 758 N N . GLU A 1 102 ? 8.359 1.418 6.928 1.00 98.38 102 GLU A N 1
ATOM 759 C CA . GLU A 1 102 ? 8.195 0.691 8.186 1.00 98.38 102 GLU A CA 1
ATOM 760 C C . GLU A 1 102 ? 8.055 1.644 9.372 1.00 98.38 102 GLU A C 1
ATOM 762 O O . GLU A 1 102 ? 7.195 1.429 10.227 1.00 98.38 102 GLU A O 1
ATOM 767 N N . ALA A 1 103 ? 8.832 2.730 9.409 1.00 97.38 103 ALA A N 1
ATOM 768 C CA . ALA A 1 103 ? 8.720 3.756 10.441 1.00 97.38 103 ALA A CA 1
ATOM 769 C C . ALA A 1 103 ? 7.376 4.505 10.379 1.00 97.38 103 ALA A C 1
ATOM 771 O O . ALA A 1 103 ? 6.783 4.793 11.424 1.00 97.38 103 ALA A O 1
ATOM 772 N N . ILE A 1 104 ? 6.857 4.785 9.178 1.00 98.25 104 ILE A N 1
ATOM 773 C CA . ILE A 1 104 ? 5.539 5.412 8.996 1.00 98.25 104 ILE A CA 1
ATOM 774 C C . ILE A 1 104 ? 4.412 4.475 9.450 1.00 98.25 104 ILE A C 1
ATOM 776 O O . ILE A 1 104 ? 3.560 4.891 10.239 1.00 98.25 104 ILE A O 1
ATOM 780 N N . VAL A 1 105 ? 4.434 3.207 9.026 1.00 98.25 105 VAL A N 1
ATOM 781 C CA . VAL A 1 105 ? 3.464 2.181 9.457 1.00 98.25 105 VAL A CA 1
ATOM 782 C C . VAL A 1 105 ? 3.509 2.000 10.971 1.00 98.25 105 VAL A C 1
ATOM 784 O O . VAL A 1 105 ? 2.474 2.008 11.637 1.00 98.25 105 VAL A O 1
ATOM 787 N N . ARG A 1 106 ? 4.716 1.901 11.534 1.00 96.88 106 ARG A N 1
ATOM 788 C CA . ARG A 1 106 ? 4.952 1.805 12.974 1.00 96.88 106 ARG A CA 1
ATOM 789 C C . ARG A 1 106 ? 4.304 2.971 13.712 1.00 96.88 106 ARG A C 1
ATOM 791 O O . ARG A 1 106 ? 3.522 2.748 14.631 1.00 96.88 106 ARG A O 1
ATOM 798 N N . ARG A 1 107 ? 4.597 4.208 13.303 1.00 96.38 107 ARG A N 1
ATOM 799 C CA . ARG A 1 107 ? 4.033 5.417 13.916 1.00 96.38 107 ARG A CA 1
ATOM 800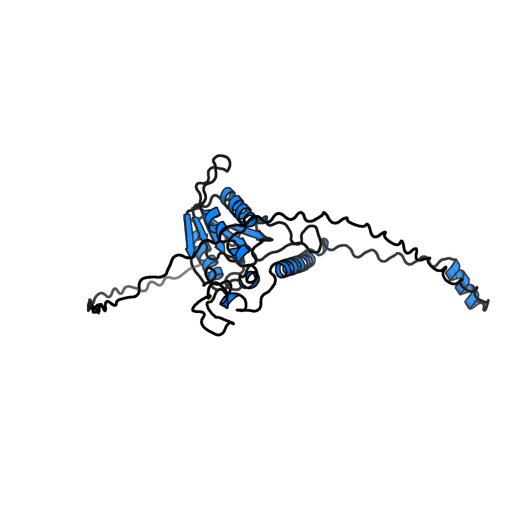 C C . ARG A 1 107 ? 2.508 5.433 13.831 1.00 96.38 107 ARG A C 1
ATOM 802 O O . ARG A 1 107 ? 1.854 5.800 14.806 1.00 96.38 107 ARG A O 1
ATOM 809 N N . LEU A 1 108 ? 1.944 5.024 12.695 1.00 97.75 108 LEU A N 1
ATOM 810 C CA . LEU A 1 108 ? 0.499 4.909 12.532 1.00 97.75 108 LEU A CA 1
ATOM 811 C C . LEU A 1 108 ? -0.090 3.903 13.525 1.00 97.75 108 LEU A C 1
ATOM 813 O O . LEU A 1 108 ? -1.042 4.229 14.222 1.00 97.75 108 LEU A O 1
ATOM 817 N N . PHE A 1 109 ? 0.477 2.704 13.637 1.00 97.62 109 PHE A N 1
ATOM 818 C CA . PHE A 1 109 ? -0.071 1.672 14.518 1.00 97.62 109 PHE A CA 1
ATOM 819 C C . PHE A 1 109 ? 0.153 1.941 16.002 1.00 97.62 109 PHE A C 1
ATOM 821 O O . PHE A 1 109 ? -0.706 1.582 16.795 1.00 97.62 109 PHE A O 1
ATOM 828 N N . VAL A 1 110 ? 1.209 2.660 16.382 1.00 96.44 110 VAL A N 1
ATOM 829 C CA . VAL A 1 110 ? 1.338 3.196 17.745 1.00 96.44 110 VAL A CA 1
ATOM 830 C C . VAL A 1 110 ? 0.229 4.202 18.051 1.00 96.44 110 VAL A C 1
ATOM 832 O O . VAL A 1 110 ? -0.333 4.174 19.133 1.00 96.44 110 VAL A O 1
ATOM 835 N N . MET A 1 111 ? -0.122 5.069 17.100 1.00 95.69 111 MET A N 1
ATOM 836 C CA . MET A 1 111 ? -1.210 6.036 17.283 1.00 95.69 111 MET A CA 1
ATOM 837 C C . MET A 1 111 ? -2.593 5.370 17.289 1.00 95.69 111 MET A C 1
ATOM 839 O O . MET A 1 111 ? -3.490 5.801 18.010 1.00 95.69 111 MET A O 1
ATOM 843 N N . LEU A 1 112 ? -2.781 4.331 16.475 1.00 97.06 112 LEU A N 1
ATOM 844 C CA . LEU A 1 112 ? -4.049 3.616 16.388 1.00 97.06 112 LEU A CA 1
ATOM 845 C C . LEU A 1 112 ? -4.220 2.575 17.489 1.00 97.06 112 LEU A C 1
ATOM 847 O O . LEU A 1 112 ? -5.358 2.258 17.802 1.00 97.06 112 LEU A O 1
ATOM 851 N N . GLU A 1 113 ? -3.147 2.022 18.044 1.00 97.38 113 GLU A N 1
ATOM 852 C CA . GLU A 1 113 ? -3.156 0.945 19.042 1.00 97.38 113 GLU A CA 1
ATOM 853 C C . GLU A 1 113 ? -4.115 -0.214 18.688 1.00 97.38 113 GLU A C 1
ATOM 855 O O . GLU A 1 113 ? -5.050 -0.501 19.442 1.00 97.38 113 GLU A O 1
ATOM 860 N N . PRO A 1 114 ? -3.986 -0.858 17.511 1.00 98.31 114 PRO A N 1
ATOM 861 C CA . PRO A 1 114 ? -4.890 -1.939 17.141 1.00 98.31 114 PRO A CA 1
ATOM 862 C C . PRO A 1 114 ? -4.685 -3.183 18.014 1.00 98.31 114 PRO A C 1
ATOM 864 O O . PRO A 1 114 ? -3.555 -3.550 18.341 1.00 98.31 114 PRO A O 1
ATOM 867 N N . ASP A 1 115 ? -5.785 -3.874 18.325 1.00 98.56 115 ASP A N 1
ATOM 868 C CA . ASP A 1 115 ? -5.747 -5.205 18.946 1.00 98.56 115 ASP A CA 1
ATOM 869 C C . ASP A 1 115 ? -5.319 -6.262 17.915 1.00 98.56 115 ASP A C 1
ATOM 871 O O . ASP A 1 115 ? -4.621 -7.233 18.226 1.00 98.56 115 ASP A O 1
ATOM 875 N N . VAL A 1 116 ? -5.779 -6.079 16.671 1.00 98.75 116 VAL A N 1
ATOM 876 C CA . VAL A 1 116 ? -5.569 -6.989 15.545 1.00 98.75 116 VAL A CA 1
ATOM 877 C C . VAL A 1 116 ? -5.215 -6.199 14.291 1.00 98.75 116 VAL A C 1
ATOM 879 O O . VAL A 1 116 ? -5.904 -5.239 13.944 1.00 98.75 116 VAL A O 1
ATOM 882 N N . VAL A 1 117 ? -4.191 -6.656 13.572 1.00 98.88 117 VAL A N 1
ATOM 883 C CA . VAL A 1 117 ? -3.898 -6.221 12.204 1.00 98.88 117 VAL A CA 1
ATOM 884 C C . VAL A 1 117 ? -4.079 -7.422 11.284 1.00 98.88 117 VAL A C 1
ATOM 886 O O . VAL A 1 117 ? -3.387 -8.435 11.405 1.00 98.88 117 VAL A O 1
ATOM 889 N N . HIS A 1 118 ? -5.046 -7.313 10.381 1.00 98.81 118 HIS A N 1
ATOM 890 C CA . HIS A 1 118 ? -5.342 -8.309 9.372 1.00 98.81 118 HIS A CA 1
ATOM 891 C C . HIS A 1 118 ? -4.798 -7.853 8.017 1.00 98.81 118 HIS A C 1
ATOM 893 O O . HIS A 1 118 ? -5.368 -7.000 7.341 1.00 98.81 118 HIS A O 1
ATOM 899 N N . TRP A 1 119 ? -3.703 -8.475 7.604 1.00 98.62 119 TRP A N 1
ATOM 900 C CA . TRP A 1 119 ? -3.098 -8.288 6.296 1.00 98.62 119 TRP A CA 1
ATOM 901 C C . TRP A 1 119 ? -3.842 -9.121 5.251 1.00 98.62 119 TRP A C 1
ATOM 903 O O . TRP A 1 119 ? -4.056 -10.324 5.426 1.00 98.62 119 TRP A O 1
ATOM 913 N N . HIS A 1 120 ? -4.261 -8.474 4.172 1.00 98.19 120 HIS A N 1
ATOM 914 C CA . HIS A 1 120 ? -4.817 -9.132 2.990 1.00 98.19 120 HIS A CA 1
ATOM 915 C C . HIS A 1 120 ? -3.853 -9.063 1.810 1.00 98.19 120 HIS A C 1
ATOM 917 O O . HIS A 1 120 ? -3.892 -9.907 0.919 1.00 98.19 120 HIS A O 1
ATOM 923 N N . ASN A 1 121 ? -2.966 -8.074 1.809 1.00 94.62 121 ASN A N 1
ATOM 924 C CA . ASN A 1 121 ? -1.878 -7.978 0.859 1.00 94.62 121 ASN A CA 1
ATOM 925 C C . ASN A 1 121 ? -0.753 -7.113 1.447 1.00 94.62 121 ASN A C 1
ATOM 927 O O . ASN A 1 121 ? -1.019 -6.272 2.306 1.00 94.62 121 ASN A O 1
ATOM 931 N N . VAL A 1 122 ? 0.481 -7.323 0.991 1.00 95.12 122 VAL A N 1
ATOM 932 C CA . VAL A 1 122 ? 1.639 -6.470 1.301 1.00 95.12 122 VAL A CA 1
ATOM 933 C C . VAL A 1 122 ? 2.088 -5.634 0.100 1.00 95.12 122 VAL A C 1
ATOM 935 O O . VAL A 1 122 ? 3.022 -4.860 0.229 1.00 95.12 122 VAL A O 1
ATOM 938 N N . GLU A 1 123 ? 1.403 -5.712 -1.043 1.00 96.44 123 GLU A N 1
ATOM 939 C CA . GLU A 1 123 ? 1.529 -4.767 -2.158 1.00 96.44 123 GLU A CA 1
ATOM 940 C C . GLU A 1 123 ? 1.452 -3.313 -1.658 1.00 96.44 123 GLU A C 1
ATOM 942 O O . GLU A 1 123 ? 0.567 -2.949 -0.882 1.00 96.44 123 GLU A O 1
ATOM 947 N N . GLY A 1 124 ? 2.397 -2.470 -2.079 1.00 97.19 124 GLY A N 1
ATOM 948 C CA . GLY A 1 124 ? 2.501 -1.089 -1.591 1.00 97.19 124 GLY A CA 1
ATOM 949 C C . GLY A 1 124 ? 3.093 -0.939 -0.181 1.00 97.19 124 GLY A C 1
ATOM 950 O O . GLY A 1 124 ? 3.231 0.190 0.300 1.00 97.19 124 GLY A O 1
ATOM 951 N N . PHE A 1 125 ? 3.462 -2.049 0.466 1.00 98.12 125 PHE A N 1
ATOM 952 C CA . PHE A 1 125 ? 4.152 -2.145 1.753 1.00 98.12 125 PHE A CA 1
ATOM 953 C C . PHE A 1 125 ? 5.446 -2.964 1.620 1.00 98.12 125 PHE A C 1
ATOM 955 O O . PHE A 1 125 ? 5.639 -3.690 0.650 1.00 98.12 125 PHE A O 1
ATOM 962 N N . SER A 1 126 ? 6.337 -2.879 2.610 1.00 97.06 126 SER A N 1
ATOM 963 C CA . SER A 1 126 ? 7.427 -3.852 2.750 1.00 97.06 126 SER A CA 1
ATOM 964 C C . SER A 1 126 ? 7.004 -5.010 3.658 1.00 97.06 126 SER A C 1
ATOM 966 O O . SER A 1 126 ? 6.144 -4.851 4.529 1.00 97.06 126 SER A O 1
ATOM 968 N N . ALA A 1 127 ? 7.656 -6.167 3.538 1.00 95.44 127 ALA A N 1
ATOM 969 C CA . ALA A 1 127 ? 7.464 -7.286 4.460 1.00 95.44 127 ALA A CA 1
ATOM 970 C C . ALA A 1 127 ? 7.762 -6.887 5.920 1.00 95.44 127 ALA A C 1
ATOM 972 O O . ALA A 1 127 ? 7.066 -7.328 6.837 1.00 95.44 127 ALA A O 1
ATOM 973 N N . GLY A 1 128 ? 8.722 -5.980 6.141 1.00 96.75 128 GLY A N 1
ATOM 974 C CA . GLY A 1 128 ? 9.021 -5.422 7.462 1.00 96.75 128 GLY A CA 1
ATOM 975 C C . GLY A 1 128 ? 7.851 -4.657 8.097 1.00 96.75 128 GLY A C 1
ATOM 976 O O . GLY A 1 128 ? 7.755 -4.588 9.323 1.00 96.75 128 GLY A O 1
ATOM 977 N N . CYS A 1 129 ? 6.891 -4.157 7.308 1.00 98.19 129 CYS A N 1
ATOM 978 C CA . CYS A 1 129 ? 5.688 -3.511 7.842 1.00 98.19 129 CYS A CA 1
ATOM 979 C C . CYS A 1 129 ? 4.808 -4.493 8.632 1.00 98.19 129 CYS A C 1
ATOM 981 O O . CYS A 1 129 ? 4.150 -4.100 9.600 1.00 98.19 129 CYS A O 1
ATOM 983 N N . VAL A 1 130 ? 4.830 -5.780 8.264 1.00 97.25 130 VAL A N 1
ATOM 984 C CA . VAL A 1 130 ? 4.132 -6.839 9.001 1.00 97.25 130 VAL A CA 1
ATOM 985 C C . VAL A 1 130 ? 4.753 -6.996 10.389 1.00 97.25 130 VAL A C 1
ATOM 987 O O . VAL A 1 130 ? 4.034 -6.966 11.386 1.00 97.25 130 VAL A O 1
ATOM 990 N N . GLU A 1 131 ? 6.081 -7.064 10.489 1.00 94.69 131 GLU A N 1
ATOM 991 C CA . GLU A 1 131 ? 6.778 -7.139 11.779 1.00 94.69 131 GLU A CA 1
ATOM 992 C C . GLU A 1 131 ? 6.555 -5.874 12.623 1.00 94.69 131 GLU A C 1
ATOM 994 O O . GLU A 1 131 ? 6.227 -5.959 13.810 1.00 94.69 131 GLU A O 1
ATOM 999 N N . ALA A 1 132 ? 6.638 -4.694 11.999 1.00 95.31 132 ALA A N 1
ATOM 1000 C CA . ALA A 1 132 ? 6.395 -3.411 12.657 1.00 95.31 132 ALA A CA 1
ATOM 1001 C C . ALA A 1 132 ? 5.008 -3.338 13.323 1.00 95.31 132 ALA A C 1
ATOM 1003 O O . ALA A 1 132 ? 4.847 -2.651 14.337 1.00 95.31 132 ALA A O 1
ATOM 1004 N N . SER A 1 133 ? 4.029 -4.074 12.786 1.00 96.38 133 SER A N 1
ATOM 1005 C CA . SER A 1 133 ? 2.658 -4.138 13.294 1.00 96.38 133 SER A CA 1
ATOM 1006 C C . SER A 1 133 ? 2.451 -5.036 14.516 1.00 96.38 133 SER A C 1
ATOM 1008 O O . SER A 1 133 ? 1.513 -4.814 15.280 1.00 96.38 133 SER A O 1
ATOM 1010 N N . ALA A 1 134 ? 3.346 -5.992 14.770 1.00 95.56 134 ALA A N 1
ATOM 1011 C CA . ALA A 1 134 ? 3.325 -6.806 15.990 1.00 95.56 134 ALA A CA 1
ATOM 1012 C C . ALA A 1 134 ? 4.205 -6.242 17.109 1.00 95.56 134 ALA A C 1
ATOM 1014 O O . ALA A 1 134 ? 4.130 -6.702 18.248 1.00 95.56 134 ALA A O 1
ATOM 1015 N N . ARG A 1 135 ? 5.082 -5.282 16.799 1.00 94.38 135 ARG A N 1
ATOM 1016 C CA . ARG A 1 135 ? 6.105 -4.829 17.738 1.00 94.38 135 ARG A CA 1
ATOM 1017 C C . ARG A 1 135 ? 5.502 -3.971 18.864 1.00 94.38 135 ARG A C 1
ATOM 1019 O O . ARG A 1 135 ? 4.875 -2.950 18.567 1.00 94.38 135 ARG A O 1
ATOM 1026 N N . PRO A 1 136 ? 5.760 -4.298 20.143 1.00 93.81 136 PRO A N 1
ATOM 1027 C CA . PRO A 1 136 ? 5.365 -3.443 21.255 1.00 93.81 136 PRO A CA 1
ATOM 1028 C C . PRO A 1 136 ? 6.028 -2.062 21.184 1.00 93.81 136 PRO A C 1
ATOM 1030 O O . PRO A 1 136 ? 7.197 -1.929 20.815 1.00 93.81 136 PRO A O 1
ATOM 1033 N N . ALA A 1 137 ? 5.281 -1.035 21.567 1.00 91.38 137 ALA A N 1
ATOM 1034 C CA . ALA A 1 137 ? 5.781 0.297 21.856 1.00 91.38 137 ALA A CA 1
ATOM 1035 C C . ALA A 1 137 ? 6.531 0.356 23.179 1.00 91.38 137 ALA A C 1
ATOM 1037 O O . ALA A 1 137 ? 6.163 -0.281 24.165 1.00 91.38 137 ALA A O 1
ATOM 1038 N N . GLY A 1 138 ? 7.607 1.145 23.189 1.00 87.38 138 GLY A N 1
ATOM 1039 C CA . GLY A 1 138 ? 8.311 1.463 24.422 1.00 87.38 138 GLY A CA 1
ATOM 1040 C C . GLY A 1 138 ? 7.420 2.268 25.370 1.00 87.38 138 GLY A C 1
ATOM 1041 O O . GLY A 1 138 ? 6.444 2.892 24.955 1.00 87.38 138 GLY A O 1
ATOM 1042 N N . ALA A 1 139 ? 7.789 2.315 26.651 1.00 72.25 139 ALA A N 1
ATOM 1043 C CA . ALA A 1 139 ? 7.046 3.079 27.658 1.00 72.25 139 ALA A CA 1
ATOM 1044 C C . ALA A 1 139 ? 6.913 4.581 27.311 1.00 72.25 139 ALA A C 1
ATOM 1046 O O . ALA A 1 139 ? 5.934 5.211 27.692 1.00 72.25 139 ALA A O 1
ATOM 1047 N N . GLY A 1 140 ? 7.863 5.143 26.550 1.00 77.44 140 GLY A N 1
ATOM 1048 C CA . GLY A 1 140 ? 7.807 6.523 26.043 1.00 77.44 140 GLY A CA 1
ATOM 1049 C C . GLY A 1 140 ? 6.975 6.722 24.767 1.00 77.44 140 GLY A C 1
ATOM 1050 O O . GLY A 1 140 ? 6.806 7.853 24.332 1.00 77.44 140 GLY A O 1
ATOM 1051 N N . GLU A 1 141 ? 6.458 5.646 24.171 1.00 78.81 141 GLU A N 1
ATOM 1052 C CA . GLU A 1 141 ? 5.674 5.637 22.925 1.00 78.81 141 GLU A CA 1
ATOM 1053 C C . GLU A 1 141 ? 4.201 5.243 23.173 1.00 78.81 141 GLU A C 1
ATOM 1055 O O . GLU A 1 141 ? 3.524 4.787 22.262 1.00 78.81 141 GLU A O 1
ATOM 1060 N N . GLY A 1 142 ? 3.694 5.367 24.405 1.00 76.25 142 GLY A N 1
ATOM 1061 C CA . GLY A 1 142 ? 2.289 5.070 24.738 1.00 76.25 142 GLY A CA 1
ATOM 1062 C C . GLY A 1 142 ? 2.019 3.648 25.246 1.00 76.25 142 GLY A C 1
ATOM 1063 O O . GLY A 1 142 ? 0.921 3.365 25.705 1.00 76.25 142 GLY A O 1
ATOM 1064 N N . GLY A 1 143 ? 3.021 2.760 25.256 1.00 88.38 143 GLY A N 1
ATOM 1065 C CA . GLY A 1 143 ? 2.905 1.441 25.895 1.00 88.38 143 GLY A CA 1
ATOM 1066 C C . GLY A 1 143 ? 1.998 0.432 25.176 1.00 88.38 143 GLY A C 1
ATOM 1067 O O . GLY A 1 143 ? 1.646 -0.590 25.764 1.00 88.38 143 GLY A O 1
ATOM 1068 N N . TRP A 1 144 ? 1.638 0.680 23.913 1.00 95.25 144 TRP A N 1
ATOM 1069 C CA . TRP A 1 144 ? 0.919 -0.279 23.072 1.00 95.25 144 TRP A CA 1
ATOM 1070 C C . TRP A 1 144 ? 1.657 -1.624 22.989 1.00 95.25 144 TRP A C 1
ATOM 1072 O O . TRP A 1 144 ? 2.828 -1.683 22.622 1.00 95.25 144 TRP A O 1
ATOM 1082 N N . ALA A 1 145 ? 0.974 -2.729 23.288 1.00 95.00 145 ALA A N 1
ATOM 1083 C CA . ALA A 1 145 ? 1.590 -4.057 23.371 1.00 95.00 145 ALA A CA 1
ATOM 1084 C C . ALA A 1 145 ? 1.944 -4.692 22.008 1.00 95.00 145 ALA A C 1
ATOM 1086 O O . ALA A 1 145 ? 2.528 -5.774 21.985 1.00 95.00 145 ALA A O 1
ATOM 1087 N N . GLY A 1 146 ? 1.609 -4.037 20.892 1.00 95.50 146 GLY A N 1
ATOM 1088 C CA . GLY A 1 146 ? 1.652 -4.630 19.554 1.00 95.50 146 GLY A CA 1
ATOM 1089 C C . GLY A 1 146 ? 0.359 -5.383 19.217 1.00 95.50 146 GLY A C 1
ATOM 1090 O O . GLY A 1 146 ? -0.379 -5.802 20.112 1.00 95.50 146 GLY A O 1
ATOM 1091 N N . ALA A 1 147 ? 0.060 -5.548 17.926 1.00 97.94 147 ALA A N 1
ATOM 1092 C CA . ALA A 1 147 ? -1.147 -6.248 17.489 1.00 97.94 147 ALA A CA 1
ATOM 1093 C C . ALA A 1 147 ? -0.934 -7.754 17.343 1.00 97.94 147 ALA A C 1
ATOM 1095 O O . ALA A 1 147 ? 0.153 -8.244 17.028 1.00 97.94 147 ALA A O 1
ATOM 1096 N N . ARG A 1 148 ? -2.036 -8.499 17.451 1.00 98.50 148 ARG A N 1
ATOM 1097 C CA . ARG A 1 148 ? -2.113 -9.862 16.917 1.00 98.50 148 ARG A CA 1
ATOM 1098 C C . ARG A 1 148 ? -2.219 -9.797 15.397 1.00 98.50 148 ARG A C 1
ATOM 1100 O O . ARG A 1 148 ? -3.013 -9.019 14.868 1.00 98.50 148 ARG A O 1
ATOM 1107 N N . LEU A 1 149 ? -1.452 -10.630 14.703 1.00 98.38 149 LEU A N 1
ATOM 1108 C CA . LEU A 1 149 ? -1.396 -10.614 13.243 1.00 98.38 149 LEU A CA 1
ATOM 1109 C C . LEU A 1 149 ? -2.224 -11.737 12.636 1.00 98.38 149 LEU A C 1
ATOM 1111 O O . LEU A 1 149 ? -2.090 -12.898 13.023 1.00 98.38 149 LEU A O 1
ATOM 1115 N N . LEU A 1 150 ? -3.048 -11.384 11.654 1.00 98.31 150 LEU A N 1
ATOM 1116 C CA . LEU A 1 150 ? -3.691 -12.325 10.744 1.00 98.31 150 LEU A CA 1
ATOM 1117 C C . LEU A 1 150 ? -3.241 -12.001 9.322 1.00 98.31 150 LEU A C 1
ATOM 1119 O O . LEU A 1 150 ? -3.137 -10.834 8.956 1.00 98.31 150 LEU A O 1
ATOM 1123 N N . TYR A 1 151 ? -3.015 -13.029 8.509 1.00 97.75 151 TYR A N 1
ATOM 1124 C CA . TYR A 1 151 ? -2.720 -12.868 7.090 1.00 97.75 151 TYR A CA 1
ATOM 1125 C C . TYR A 1 151 ? -3.629 -13.792 6.278 1.00 97.75 151 TYR A C 1
ATOM 1127 O O . TYR A 1 151 ? -3.631 -15.002 6.499 1.00 97.75 151 TYR A O 1
ATOM 1135 N N . SER A 1 152 ? -4.389 -13.244 5.329 1.00 97.44 152 SER A N 1
ATOM 1136 C CA . SER A 1 152 ? -5.096 -14.041 4.317 1.00 97.44 152 SER A CA 1
ATOM 1137 C C . SER A 1 152 ? -4.380 -13.925 2.983 1.00 97.44 152 SER A C 1
ATOM 1139 O O . SER A 1 152 ? -4.275 -12.836 2.430 1.00 97.44 152 SER A O 1
ATOM 1141 N N . LEU A 1 153 ? -3.900 -15.056 2.470 1.00 95.06 153 LEU A N 1
ATOM 1142 C CA . LEU A 1 153 ? -3.283 -15.139 1.151 1.00 95.06 153 LEU A CA 1
ATOM 1143 C C . LEU A 1 153 ? -4.383 -15.150 0.085 1.00 95.06 153 LEU A C 1
ATOM 1145 O O . LEU A 1 153 ? -5.120 -16.126 -0.034 1.00 95.06 153 LEU A O 1
ATOM 1149 N N . HIS A 1 154 ? -4.489 -14.062 -0.677 1.00 95.38 154 HIS A N 1
ATOM 1150 C CA . HIS A 1 154 ? -5.449 -13.934 -1.785 1.00 95.38 154 HIS A CA 1
ATOM 1151 C C . HIS A 1 154 ? -4.828 -14.208 -3.157 1.00 95.38 154 HIS A C 1
ATOM 1153 O O . HIS A 1 154 ? -5.543 -14.411 -4.135 1.00 95.38 154 HIS A O 1
ATOM 1159 N N . ASN A 1 155 ? -3.500 -14.191 -3.236 1.00 93.94 155 ASN A N 1
ATOM 1160 C CA . ASN A 1 155 ? -2.725 -14.419 -4.446 1.00 93.94 155 ASN A CA 1
ATOM 1161 C C . ASN A 1 155 ? -1.300 -14.872 -4.067 1.00 93.94 155 ASN A C 1
ATOM 1163 O O . ASN A 1 155 ? -1.013 -15.138 -2.897 1.00 93.94 155 ASN A O 1
ATOM 1167 N N . TYR A 1 156 ? -0.412 -14.965 -5.056 1.00 94.00 156 TYR A N 1
ATOM 1168 C CA . TYR A 1 156 ? 0.970 -15.407 -4.865 1.00 94.00 156 TYR A CA 1
ATOM 1169 C C . TYR A 1 156 ? 1.974 -14.254 -4.697 1.00 94.00 156 TYR A C 1
ATOM 1171 O O . TYR A 1 156 ? 3.166 -14.487 -4.879 1.00 94.00 156 TYR A O 1
ATOM 1179 N N . HIS A 1 157 ? 1.539 -13.031 -4.352 1.00 92.69 157 HIS A N 1
ATOM 1180 C CA . HIS A 1 157 ? 2.414 -11.847 -4.234 1.00 92.69 157 HIS A CA 1
ATOM 1181 C C . HIS A 1 157 ? 3.630 -12.083 -3.335 1.00 92.69 157 HIS A C 1
ATOM 1183 O O . HIS A 1 157 ? 4.751 -11.782 -3.726 1.00 92.69 157 HIS A O 1
ATOM 1189 N N . THR A 1 158 ? 3.430 -12.734 -2.186 1.00 91.25 158 THR A N 1
ATOM 1190 C CA . THR A 1 158 ? 4.493 -13.043 -1.211 1.00 91.25 158 THR A CA 1
ATOM 1191 C C . THR A 1 158 ? 5.590 -13.971 -1.744 1.00 91.25 158 THR A C 1
ATOM 1193 O O . THR A 1 158 ? 6.595 -14.189 -1.069 1.00 91.25 158 THR A O 1
ATOM 1196 N N . ILE A 1 159 ? 5.396 -14.538 -2.935 1.00 90.81 159 ILE A N 1
ATOM 1197 C CA . ILE A 1 159 ? 6.332 -15.432 -3.619 1.00 90.81 159 ILE A CA 1
ATOM 1198 C C . ILE A 1 159 ? 6.752 -14.840 -4.973 1.00 90.81 159 ILE A C 1
ATOM 1200 O O . ILE A 1 159 ? 7.897 -15.002 -5.393 1.00 90.81 159 ILE A O 1
ATOM 1204 N N . CYS A 1 160 ? 5.836 -14.174 -5.678 1.00 91.62 160 CYS A N 1
ATOM 1205 C CA . CYS A 1 160 ? 6.038 -13.648 -7.019 1.00 91.62 160 CYS A CA 1
ATOM 1206 C C . CYS A 1 160 ? 5.328 -12.294 -7.188 1.00 91.62 160 CYS A C 1
ATOM 1208 O O . CYS A 1 160 ? 4.096 -12.256 -7.122 1.00 91.62 160 CYS A O 1
ATOM 1210 N N . PRO A 1 161 ? 6.048 -11.205 -7.529 1.00 89.19 161 PRO A N 1
ATOM 1211 C CA . PRO A 1 161 ? 5.432 -9.888 -7.713 1.00 89.19 161 PRO A CA 1
ATOM 1212 C C . PRO A 1 161 ? 4.430 -9.801 -8.881 1.00 89.19 161 PRO A C 1
ATOM 1214 O O . PRO A 1 161 ? 3.660 -8.852 -8.963 1.00 89.19 161 PRO A O 1
ATOM 1217 N N . GLN A 1 162 ? 4.361 -10.803 -9.767 1.00 90.75 162 GLN A N 1
ATOM 1218 C CA . GLN A 1 162 ? 3.271 -10.922 -10.751 1.00 90.75 162 GLN A CA 1
ATOM 1219 C C . GLN A 1 162 ? 1.923 -11.315 -10.140 1.00 90.75 162 GLN A C 1
ATOM 1221 O O . GLN A 1 162 ? 0.929 -11.326 -10.853 1.00 90.75 162 GLN A O 1
ATOM 1226 N N . VAL A 1 163 ? 1.886 -11.699 -8.863 1.00 92.38 163 VAL A N 1
ATOM 1227 C CA . VAL A 1 163 ? 0.724 -12.217 -8.120 1.00 92.38 163 VAL A CA 1
ATOM 1228 C C . VAL A 1 163 ? 0.159 -13.562 -8.600 1.00 92.38 163 VAL A C 1
ATOM 1230 O O . VAL A 1 163 ? -0.681 -14.155 -7.922 1.00 92.38 163 VAL A O 1
ATOM 1233 N N . TYR A 1 164 ? 0.667 -14.109 -9.704 1.00 90.81 164 TYR A N 1
ATOM 1234 C CA . TYR A 1 164 ? 0.398 -15.461 -10.192 1.00 90.81 164 TYR A CA 1
ATOM 1235 C C . TYR A 1 164 ? 1.679 -16.114 -10.727 1.00 90.81 164 TYR A C 1
ATOM 1237 O O . TYR A 1 164 ? 2.600 -15.444 -11.188 1.00 90.81 164 TYR A O 1
ATOM 1245 N N . LEU A 1 165 ? 1.749 -17.443 -10.646 1.00 94.12 165 LEU A N 1
ATOM 1246 C CA . LEU A 1 165 ? 2.954 -18.220 -10.949 1.00 94.12 165 LEU A CA 1
ATOM 1247 C C . LEU A 1 165 ? 3.004 -18.626 -12.428 1.00 94.12 165 LEU A C 1
ATOM 1249 O O . LEU A 1 165 ? 2.962 -19.812 -12.747 1.00 94.12 165 LEU A O 1
ATOM 1253 N N . MET A 1 166 ? 3.084 -17.638 -13.325 1.00 94.56 166 MET A N 1
ATOM 1254 C CA . MET A 1 166 ? 3.210 -17.860 -14.772 1.00 94.56 166 MET A CA 1
ATOM 1255 C C . MET A 1 166 ? 4.426 -17.106 -15.325 1.00 94.56 166 MET A C 1
ATOM 1257 O O . MET A 1 166 ? 4.510 -15.884 -15.231 1.00 94.56 166 MET A O 1
ATOM 1261 N N . GLN A 1 167 ? 5.379 -17.827 -15.903 1.00 93.50 167 GLN A N 1
ATOM 1262 C CA . GLN A 1 167 ? 6.521 -17.260 -16.602 1.00 93.50 167 GLN A CA 1
ATOM 1263 C C . GLN A 1 167 ? 6.065 -16.641 -17.928 1.00 93.50 167 GLN A C 1
ATOM 1265 O O . GLN A 1 167 ? 5.332 -17.276 -18.687 1.00 93.50 167 GLN A O 1
ATOM 1270 N N . GLY A 1 168 ? 6.449 -15.387 -18.198 1.00 91.88 168 GLY A N 1
ATOM 1271 C CA . GLY A 1 168 ? 6.065 -14.710 -19.443 1.00 91.88 168 GLY A CA 1
ATOM 1272 C C . GLY A 1 168 ? 4.555 -14.645 -19.669 1.00 91.88 168 GLY A C 1
ATOM 1273 O O . GLY A 1 168 ? 4.115 -14.717 -20.813 1.00 91.88 168 GLY A O 1
ATOM 1274 N N . HIS A 1 169 ? 3.757 -14.606 -18.595 1.00 91.94 169 HIS A N 1
ATOM 1275 C CA . HIS A 1 169 ? 2.290 -14.666 -18.627 1.00 91.94 169 HIS A CA 1
ATOM 1276 C C . HIS A 1 169 ? 1.677 -15.924 -19.280 1.00 91.94 169 HIS A C 1
ATOM 1278 O O . HIS A 1 169 ? 0.466 -15.958 -19.496 1.00 91.94 169 HIS A O 1
ATOM 1284 N N . THR A 1 170 ? 2.470 -16.950 -19.603 1.00 93.31 170 THR A N 1
ATOM 1285 C CA . THR A 1 170 ? 2.044 -18.040 -20.501 1.00 93.31 170 THR A CA 1
ATOM 1286 C C . THR A 1 170 ? 2.323 -19.431 -19.949 1.00 93.31 170 THR A C 1
ATOM 1288 O O . THR A 1 170 ? 1.419 -20.267 -19.961 1.00 93.31 170 THR A O 1
ATOM 1291 N N . ASP A 1 171 ? 3.510 -19.669 -19.395 1.00 95.06 171 ASP A N 1
ATOM 1292 C CA . ASP A 1 171 ? 3.919 -20.996 -18.927 1.00 95.06 171 ASP A CA 1
ATOM 1293 C C . ASP A 1 171 ? 3.879 -21.094 -17.397 1.00 95.06 171 ASP A C 1
ATOM 1295 O O . ASP A 1 171 ? 4.332 -20.172 -16.724 1.00 95.06 171 ASP A O 1
ATOM 1299 N N . PRO A 1 172 ? 3.382 -22.187 -16.792 1.00 95.94 172 PRO A N 1
ATOM 1300 C CA . PRO A 1 172 ? 3.444 -22.356 -15.343 1.00 95.94 172 PRO A CA 1
ATOM 1301 C C . PRO A 1 172 ? 4.880 -22.255 -14.807 1.00 95.94 172 PRO A C 1
ATOM 1303 O O . PRO A 1 172 ? 5.782 -22.968 -15.249 1.00 95.94 172 PRO A O 1
ATOM 1306 N N . CYS A 1 173 ? 5.088 -21.382 -13.824 1.00 95.12 173 CYS A N 1
ATOM 1307 C CA . CYS A 1 173 ? 6.381 -21.187 -13.178 1.00 95.12 173 CYS A CA 1
ATOM 1308 C C . CYS A 1 173 ? 6.524 -22.151 -11.994 1.00 95.12 173 CYS A C 1
ATOM 1310 O O . CYS A 1 173 ? 5.866 -21.988 -10.966 1.00 95.12 173 CYS A O 1
ATOM 1312 N N . PHE A 1 174 ? 7.388 -23.157 -12.135 1.00 94.56 174 PHE A N 1
ATOM 1313 C CA . PHE A 1 174 ? 7.649 -24.146 -11.080 1.00 94.56 174 PHE A CA 1
ATOM 1314 C C . PHE A 1 174 ? 8.868 -23.813 -10.213 1.00 94.56 174 PHE A C 1
ATOM 1316 O O . PHE A 1 174 ? 8.993 -24.343 -9.111 1.00 94.56 174 PHE A O 1
ATOM 1323 N N . ASP A 1 175 ? 9.766 -22.959 -10.706 1.00 93.25 175 ASP A N 1
ATOM 1324 C CA . ASP A 1 175 ? 11.008 -22.595 -10.030 1.00 93.25 175 ASP A CA 1
ATOM 1325 C C . ASP A 1 175 ? 11.475 -21.202 -10.479 1.00 93.25 175 ASP A C 1
ATOM 1327 O O . ASP A 1 175 ? 11.421 -20.858 -11.662 1.00 93.25 175 ASP A O 1
ATOM 1331 N N . SER A 1 176 ? 11.967 -20.402 -9.534 1.00 91.75 176 SER A N 1
ATOM 1332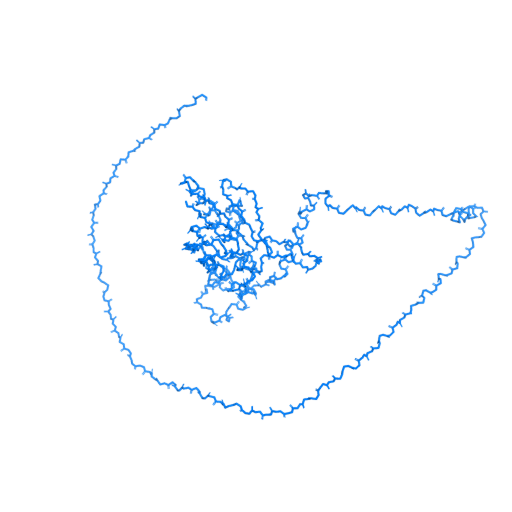 C CA . SER A 1 176 ? 12.584 -19.104 -9.812 1.00 91.75 176 SER A CA 1
ATOM 1333 C C . SER A 1 176 ? 14.036 -19.227 -10.282 1.00 91.75 176 SER A C 1
ATOM 1335 O O . SER A 1 176 ? 14.593 -18.243 -10.776 1.00 91.75 176 SER A O 1
ATOM 1337 N N . ALA A 1 177 ? 14.663 -20.399 -10.110 1.00 93.75 177 ALA A N 1
ATOM 1338 C CA . ALA A 1 177 ? 16.085 -20.639 -10.355 1.00 93.75 177 ALA A CA 1
ATOM 1339 C C . ALA A 1 177 ? 16.972 -19.600 -9.640 1.00 93.75 177 ALA A C 1
ATOM 1341 O O . ALA A 1 177 ? 17.888 -19.017 -10.223 1.00 93.75 177 ALA A O 1
ATOM 1342 N N . GLY A 1 178 ? 16.640 -19.297 -8.379 1.00 89.38 178 GLY A N 1
ATOM 1343 C CA . GLY A 1 178 ? 17.327 -18.267 -7.593 1.00 89.38 178 GLY A CA 1
ATOM 1344 C C . GLY A 1 178 ? 17.114 -16.839 -8.113 1.00 89.38 178 GLY A C 1
ATOM 1345 O O . GLY A 1 178 ? 17.949 -15.974 -7.872 1.00 89.38 178 GLY A O 1
ATOM 1346 N N . GLY A 1 179 ? 16.025 -16.596 -8.849 1.00 89.94 179 GLY A N 1
ATOM 1347 C CA . GLY A 1 179 ? 15.681 -15.300 -9.440 1.00 89.94 179 GLY A CA 1
ATOM 1348 C C . GLY A 1 179 ? 16.102 -15.137 -10.904 1.00 89.94 179 GLY A C 1
ATOM 1349 O O . GLY A 1 179 ? 15.665 -14.184 -11.548 1.00 89.94 179 GLY A O 1
ATOM 1350 N N . ALA A 1 180 ? 16.877 -16.073 -11.467 1.00 92.25 180 ALA A N 1
ATOM 1351 C CA . ALA A 1 180 ? 17.283 -16.023 -12.873 1.00 92.25 180 ALA A CA 1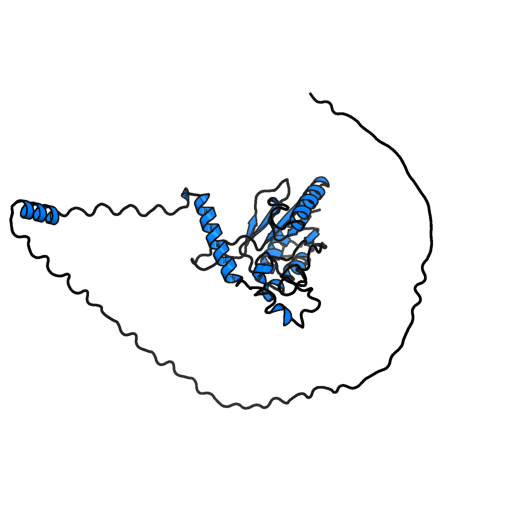
ATOM 1352 C C . ALA A 1 180 ? 16.075 -16.039 -13.826 1.00 92.25 180 ALA A C 1
ATOM 1354 O O . ALA A 1 180 ? 16.049 -15.281 -14.793 1.00 92.25 180 ALA A O 1
ATOM 1355 N N . ASN A 1 181 ? 15.039 -16.824 -13.506 1.00 92.38 181 ASN A N 1
ATOM 1356 C CA . ASN A 1 181 ? 13.804 -16.863 -14.296 1.00 92.38 181 ASN A CA 1
ATOM 1357 C C . ASN A 1 181 ? 12.954 -15.597 -14.119 1.00 92.38 181 ASN A C 1
ATOM 1359 O O . ASN A 1 181 ? 12.140 -15.279 -14.982 1.00 92.38 181 ASN A O 1
ATOM 1363 N N . CYS A 1 182 ? 13.136 -14.868 -13.013 1.00 92.00 182 CYS A N 1
ATOM 1364 C CA . CYS A 1 182 ? 12.386 -13.654 -12.705 1.00 92.00 182 CYS A CA 1
ATOM 1365 C C . CYS A 1 182 ? 12.922 -12.438 -13.472 1.00 92.00 182 CYS A C 1
ATOM 1367 O O . CYS A 1 182 ? 12.132 -11.611 -13.915 1.00 92.00 182 CYS A O 1
ATOM 1369 N N . ALA A 1 183 ? 14.243 -12.347 -13.668 1.00 90.00 183 ALA A N 1
ATOM 1370 C CA . ALA A 1 183 ? 14.925 -11.163 -14.208 1.00 90.00 183 ALA A CA 1
ATOM 1371 C C . ALA A 1 183 ? 14.414 -10.690 -15.584 1.00 90.00 183 ALA A C 1
ATOM 1373 O O . ALA A 1 183 ? 14.491 -9.504 -15.900 1.00 90.00 183 ALA A O 1
ATOM 1374 N N . THR A 1 184 ? 13.887 -11.607 -16.396 1.00 89.31 184 THR A N 1
ATOM 1375 C CA . THR A 1 184 ? 13.318 -11.324 -17.725 1.00 89.31 184 THR A CA 1
ATOM 1376 C C . THR A 1 184 ? 11.892 -11.851 -17.863 1.00 89.31 184 THR A C 1
ATOM 1378 O O . THR A 1 184 ? 11.434 -12.110 -18.972 1.00 89.31 184 THR A O 1
ATOM 1381 N N . CYS A 1 185 ? 11.211 -12.096 -16.742 1.00 92.69 185 CYS A N 1
ATOM 1382 C CA . CYS A 1 185 ? 9.935 -12.803 -16.739 1.00 92.69 185 CYS A CA 1
ATOM 1383 C C . CYS A 1 185 ? 8.808 -11.994 -17.383 1.00 92.69 185 CYS A C 1
ATOM 1385 O O . CYS A 1 185 ? 7.957 -12.566 -18.052 1.00 92.69 185 CYS A O 1
ATOM 1387 N N . ILE A 1 186 ? 8.813 -10.677 -17.182 1.00 92.38 186 ILE A N 1
ATOM 1388 C CA . ILE A 1 186 ? 7.814 -9.747 -17.709 1.00 92.38 186 ILE A CA 1
ATOM 1389 C C . ILE A 1 186 ? 8.483 -8.458 -18.170 1.00 92.38 186 ILE A C 1
ATOM 1391 O O . ILE A 1 186 ? 9.637 -8.184 -17.825 1.00 92.38 186 ILE A O 1
ATOM 1395 N N . GLU A 1 187 ? 7.741 -7.644 -18.917 1.00 90.25 187 GLU A N 1
ATOM 1396 C CA . GLU A 1 187 ? 8.127 -6.257 -19.145 1.00 90.25 187 GLU A CA 1
ATOM 1397 C C . GLU A 1 187 ? 8.126 -5.498 -17.814 1.00 90.25 187 GLU A C 1
ATOM 1399 O O . GLU A 1 187 ? 7.196 -5.598 -17.012 1.00 90.25 187 GLU A O 1
ATOM 1404 N N . ARG A 1 188 ? 9.209 -4.763 -17.569 1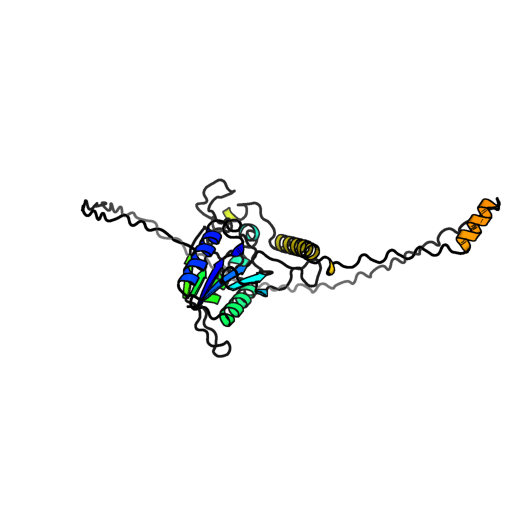.00 87.31 188 ARG A N 1
ATOM 1405 C CA . ARG A 1 188 ? 9.447 -4.065 -16.308 1.00 87.31 188 ARG A CA 1
ATOM 1406 C C . ARG A 1 188 ? 9.216 -2.580 -16.509 1.00 87.31 188 ARG A C 1
ATOM 1408 O O . ARG A 1 188 ? 9.663 -2.009 -17.500 1.00 87.31 188 ARG A O 1
ATOM 1415 N N . SER A 1 189 ? 8.543 -1.968 -15.547 1.00 87.94 189 SER A N 1
ATOM 1416 C CA . SER A 1 189 ? 8.483 -0.514 -15.417 1.00 87.94 189 SER A CA 1
ATOM 1417 C C . SER A 1 189 ? 9.430 -0.089 -14.305 1.00 87.94 189 SER A C 1
ATOM 1419 O O . SER A 1 189 ? 9.477 -0.752 -13.273 1.00 87.94 189 SER A O 1
ATOM 1421 N N . ASP A 1 190 ? 10.159 1.008 -14.509 1.00 94.69 190 ASP A N 1
ATOM 1422 C CA . ASP A 1 190 ? 10.934 1.633 -13.437 1.00 94.69 190 ASP A CA 1
ATOM 1423 C C . ASP A 1 190 ? 9.950 2.202 -12.394 1.00 94.69 190 ASP A C 1
ATOM 1425 O O . ASP A 1 190 ? 9.173 3.114 -12.726 1.00 94.69 190 ASP A O 1
ATOM 1429 N N . PRO A 1 191 ? 9.959 1.705 -11.141 1.00 95.94 191 PRO A N 1
ATOM 1430 C CA . PRO A 1 191 ? 9.051 2.185 -10.110 1.00 95.94 191 PRO A CA 1
ATOM 1431 C C . PRO A 1 191 ? 9.195 3.690 -9.868 1.00 95.94 191 PRO A C 1
ATOM 1433 O O . PRO A 1 191 ? 8.202 4.359 -9.601 1.00 95.94 191 PRO A O 1
ATOM 1436 N N . ALA A 1 192 ? 10.397 4.264 -9.986 1.00 95.75 192 ALA A N 1
ATOM 1437 C CA . ALA A 1 192 ? 10.602 5.700 -9.809 1.00 95.75 192 ALA A CA 1
ATOM 1438 C C . ALA A 1 192 ? 9.883 6.518 -10.892 1.00 95.75 192 ALA A C 1
ATOM 1440 O O . ALA A 1 192 ? 9.258 7.536 -10.584 1.00 95.75 192 ALA A O 1
ATOM 1441 N N . VAL A 1 193 ? 9.906 6.047 -12.142 1.00 96.38 193 VAL A N 1
ATOM 1442 C CA . VAL A 1 193 ? 9.172 6.677 -13.250 1.00 96.38 193 VAL A CA 1
ATOM 1443 C C . VAL A 1 193 ? 7.666 6.591 -13.012 1.00 96.38 193 VAL A C 1
ATOM 1445 O O . VAL A 1 193 ? 6.971 7.599 -13.144 1.00 96.38 193 VAL A O 1
ATOM 1448 N N . GLU A 1 194 ? 7.149 5.433 -12.595 1.00 97.06 194 GLU A N 1
ATOM 1449 C CA . GLU A 1 194 ? 5.714 5.280 -12.322 1.00 97.06 194 GLU A CA 1
ATOM 1450 C C . GLU A 1 194 ? 5.235 6.203 -11.191 1.00 97.06 194 GLU A C 1
ATOM 1452 O O . GLU A 1 194 ? 4.167 6.814 -11.291 1.00 97.06 194 GLU A O 1
ATOM 1457 N N . LYS A 1 195 ? 6.039 6.371 -10.135 1.00 97.50 195 LYS A N 1
ATOM 1458 C CA . LYS A 1 195 ? 5.751 7.309 -9.038 1.00 97.50 195 LYS A CA 1
ATOM 1459 C C . LYS A 1 195 ? 5.620 8.750 -9.539 1.00 97.50 195 LYS A C 1
ATOM 1461 O O . LYS A 1 195 ? 4.662 9.437 -9.178 1.00 97.50 195 LYS A O 1
ATOM 1466 N N . LEU A 1 196 ? 6.534 9.196 -10.405 1.00 97.12 196 LEU A N 1
ATOM 1467 C CA . LEU A 1 196 ? 6.486 10.535 -11.003 1.00 97.12 196 LEU A CA 1
ATOM 1468 C C . LEU A 1 196 ? 5.252 10.715 -11.891 1.00 97.12 196 LEU A C 1
ATOM 1470 O O . LEU A 1 196 ? 4.519 11.691 -11.731 1.00 97.12 196 LEU A O 1
ATOM 1474 N N . LEU A 1 197 ? 4.948 9.738 -12.751 1.00 96.62 197 LEU A N 1
ATOM 1475 C CA . LEU A 1 197 ? 3.748 9.775 -13.591 1.00 96.62 197 LEU A CA 1
ATOM 1476 C C . LEU A 1 197 ? 2.466 9.863 -12.749 1.00 96.62 197 LEU A C 1
ATOM 1478 O O . LEU A 1 197 ? 1.520 10.567 -13.110 1.00 96.62 197 LEU A O 1
ATOM 1482 N N . ARG A 1 198 ? 2.410 9.177 -11.603 1.00 97.19 198 ARG A N 1
ATOM 1483 C CA . ARG A 1 198 ? 1.283 9.280 -10.663 1.00 97.19 198 ARG A CA 1
ATOM 1484 C C . ARG A 1 198 ? 1.183 10.653 -10.015 1.00 97.19 198 ARG A C 1
ATOM 1486 O O . ARG A 1 198 ? 0.073 11.181 -9.944 1.00 97.19 198 ARG A O 1
ATOM 1493 N N . ALA A 1 199 ? 2.305 11.243 -9.610 1.00 97.06 199 ALA A N 1
ATOM 1494 C CA . ALA A 1 199 ? 2.340 12.601 -9.076 1.00 97.06 199 ALA A CA 1
ATOM 1495 C C . ALA A 1 199 ? 1.850 13.637 -10.103 1.00 97.06 199 ALA A C 1
ATOM 1497 O O . ALA A 1 199 ? 1.029 14.496 -9.776 1.00 97.06 199 ALA A O 1
ATOM 1498 N N . GLU A 1 200 ? 2.250 13.515 -11.369 1.00 95.12 200 GLU A N 1
ATOM 1499 C CA . GLU A 1 200 ? 1.753 14.371 -12.454 1.00 95.12 200 GLU A CA 1
ATOM 1500 C C . GLU A 1 200 ? 0.240 14.209 -12.671 1.00 95.12 200 GLU A C 1
ATOM 1502 O O . GLU A 1 200 ? -0.500 15.199 -12.752 1.00 95.12 200 GLU A O 1
ATOM 1507 N N . ARG A 1 201 ? -0.250 12.958 -12.710 1.00 95.62 201 ARG A N 1
ATOM 1508 C CA . ARG A 1 201 ? -1.690 12.658 -12.803 1.00 95.62 201 ARG A CA 1
ATOM 1509 C C . ARG A 1 201 ? -2.463 13.249 -11.623 1.00 95.62 201 ARG A C 1
ATOM 1511 O O . ARG A 1 201 ? -3.564 13.763 -11.825 1.00 95.62 201 ARG A O 1
ATOM 1518 N N . TYR A 1 202 ? -1.895 13.206 -10.419 1.00 94.44 202 TYR A N 1
ATOM 1519 C CA . TYR A 1 202 ? -2.482 13.811 -9.226 1.00 94.44 202 TYR A CA 1
ATOM 1520 C C . TYR A 1 202 ? -2.618 15.327 -9.375 1.00 94.44 202 TYR A C 1
ATOM 1522 O O . TYR A 1 202 ? -3.709 15.855 -9.177 1.00 94.44 202 TYR A O 1
ATOM 1530 N N . VAL A 1 203 ? -1.558 16.030 -9.794 1.00 90.88 203 VAL A N 1
ATOM 1531 C CA . VAL A 1 203 ? -1.594 17.489 -10.016 1.00 90.88 203 VAL A CA 1
ATOM 1532 C C . VAL A 1 203 ? -2.666 17.869 -11.028 1.00 90.88 203 VAL A C 1
ATOM 1534 O O . VAL A 1 203 ? -3.408 18.828 -10.808 1.00 90.88 203 VAL A O 1
ATOM 1537 N N . LYS A 1 204 ? -2.767 17.119 -12.130 1.00 91.19 204 LYS A N 1
ATOM 1538 C CA . LYS A 1 204 ? -3.793 17.350 -13.149 1.00 91.19 204 LYS A CA 1
ATOM 1539 C C . LYS A 1 204 ? -5.200 17.236 -12.553 1.00 91.19 204 LYS A C 1
ATOM 1541 O O . LYS A 1 204 ? -5.959 18.197 -12.638 1.00 91.19 204 LYS A O 1
ATOM 1546 N N . LYS A 1 205 ? -5.508 16.117 -11.887 1.00 91.81 205 LYS A N 1
ATOM 1547 C CA . LYS A 1 205 ? -6.812 15.898 -11.235 1.00 91.81 205 LYS A CA 1
ATOM 1548 C C . LYS A 1 205 ? -7.111 16.956 -10.173 1.00 91.81 205 LYS A C 1
ATOM 1550 O O . LYS A 1 205 ? -8.223 17.468 -10.107 1.00 91.81 205 LYS A O 1
ATOM 1555 N N . TYR A 1 206 ? -6.115 17.313 -9.364 1.00 89.00 206 TYR A N 1
ATOM 1556 C CA . TYR A 1 206 ? -6.265 18.327 -8.326 1.00 89.00 206 TYR A CA 1
ATOM 1557 C C . TYR A 1 206 ? -6.638 19.687 -8.923 1.00 89.00 206 TYR A C 1
ATOM 1559 O O . TYR A 1 206 ? -7.575 20.316 -8.446 1.00 89.00 206 TYR A O 1
ATOM 1567 N N . ARG A 1 207 ? -5.961 20.115 -9.999 1.00 87.69 207 ARG A N 1
ATOM 1568 C CA . ARG A 1 207 ? -6.259 21.371 -10.714 1.00 87.69 207 ARG A CA 1
ATOM 1569 C C . ARG A 1 207 ? -7.629 21.372 -11.386 1.00 87.69 207 ARG A C 1
ATOM 1571 O O . ARG A 1 207 ? -8.237 22.432 -11.493 1.00 87.69 207 ARG A O 1
ATOM 1578 N N . GLU A 1 208 ? -8.087 20.222 -11.873 1.00 89.88 208 GLU A N 1
ATOM 1579 C CA . GLU A 1 208 ? -9.429 20.065 -12.446 1.00 89.88 208 GLU A CA 1
ATOM 1580 C C . GLU A 1 208 ? -10.512 20.194 -11.364 1.00 89.88 208 GLU A C 1
ATOM 1582 O O . GLU A 1 208 ? -11.521 20.858 -11.591 1.00 89.88 208 GLU A O 1
ATOM 1587 N N . ALA A 1 209 ? -10.279 19.620 -10.180 1.00 88.19 209 ALA A N 1
ATOM 1588 C CA . ALA A 1 209 ? -11.191 19.702 -9.039 1.00 88.19 209 ALA A CA 1
ATOM 1589 C C . ALA A 1 209 ? -11.156 21.060 -8.309 1.00 88.19 209 ALA A C 1
ATOM 1591 O O . ALA A 1 209 ? -12.157 21.448 -7.715 1.00 88.19 209 ALA A O 1
ATOM 1592 N N . HIS A 1 210 ? -10.031 21.780 -8.387 1.00 81.25 210 HIS A N 1
ATOM 1593 C CA . HIS A 1 210 ? -9.795 23.062 -7.712 1.00 81.25 210 HIS A CA 1
ATOM 1594 C C . HIS A 1 210 ? -9.351 24.135 -8.723 1.00 81.25 210 HIS A C 1
ATOM 1596 O O . HIS A 1 210 ? -8.172 24.517 -8.751 1.00 81.25 210 HIS A O 1
ATOM 1602 N N . PRO A 1 211 ? -10.248 24.624 -9.603 1.00 81.31 211 PRO A N 1
ATOM 1603 C CA . PRO A 1 211 ? -9.907 25.642 -10.598 1.00 81.31 211 PRO A CA 1
ATOM 1604 C C . PRO A 1 211 ? -9.323 26.921 -9.980 1.00 81.31 211 PRO A C 1
ATOM 1606 O O . PRO A 1 211 ? -8.495 27.590 -10.594 1.00 81.31 211 PRO A O 1
ATOM 1609 N N . GLU A 1 212 ? -9.713 27.252 -8.749 1.00 82.94 212 GLU A N 1
ATOM 1610 C CA . GLU A 1 212 ? -9.204 28.376 -7.963 1.00 82.94 212 GLU A CA 1
ATOM 1611 C C . GLU A 1 212 ? -7.730 28.233 -7.567 1.00 82.94 212 GLU A C 1
ATOM 1613 O O . GLU A 1 212 ? -7.052 29.242 -7.368 1.00 82.94 212 GLU A O 1
ATOM 1618 N N . ALA A 1 213 ? -7.226 26.999 -7.489 1.00 73.69 213 ALA A N 1
ATOM 1619 C CA . ALA A 1 213 ? -5.824 26.702 -7.215 1.00 73.69 213 ALA A CA 1
ATOM 1620 C C . ALA A 1 213 ? -4.948 26.775 -8.478 1.00 73.69 213 ALA A C 1
ATOM 1622 O O . ALA A 1 213 ? -3.723 26.655 -8.393 1.00 73.69 213 ALA A O 1
ATOM 1623 N N . GLN A 1 214 ? -5.541 26.963 -9.664 1.00 70.81 214 GLN A N 1
ATOM 1624 C CA . GLN A 1 214 ? -4.767 27.135 -10.886 1.00 70.81 214 GLN A CA 1
ATOM 1625 C C . GLN A 1 214 ? -4.047 28.491 -10.864 1.00 70.81 214 GLN A C 1
ATOM 1627 O O . GLN A 1 214 ? -4.652 29.512 -10.519 1.00 70.81 214 GLN A O 1
ATOM 1632 N N . PRO A 1 215 ? -2.757 28.545 -11.252 1.00 73.06 215 PRO A N 1
ATOM 1633 C CA . PRO A 1 215 ? -2.076 29.819 -11.394 1.00 73.06 215 PRO A CA 1
ATOM 1634 C C . PRO A 1 215 ? -2.867 30.666 -12.387 1.00 73.06 215 PRO A C 1
ATOM 1636 O O . PRO A 1 215 ? -3.155 30.223 -13.501 1.00 73.06 215 PRO A O 1
ATOM 1639 N N . ARG A 1 216 ? -3.241 31.884 -11.973 1.00 72.88 216 ARG A N 1
ATOM 1640 C CA . ARG A 1 216 ? -3.920 32.813 -12.878 1.00 72.88 216 ARG A CA 1
ATOM 1641 C C . ARG A 1 216 ? -3.062 32.937 -14.135 1.00 72.88 216 ARG A C 1
ATOM 1643 O O . ARG A 1 216 ? -1.854 33.162 -13.989 1.00 72.88 216 ARG A O 1
ATOM 1650 N N . PRO A 1 217 ? -3.646 32.806 -15.341 1.00 75.19 217 PRO A N 1
ATOM 1651 C CA . PRO A 1 217 ? -2.887 33.034 -16.555 1.00 75.19 217 PRO A CA 1
ATOM 1652 C C . PRO A 1 217 ? -2.198 34.395 -16.422 1.00 75.19 217 PRO A C 1
ATOM 1654 O O . PRO A 1 217 ? -2.814 35.331 -15.885 1.00 75.19 217 PRO A O 1
ATOM 1657 N N . PRO A 1 218 ? -0.919 34.508 -16.827 1.00 76.44 218 PRO A N 1
ATOM 1658 C CA . PRO A 1 218 ? -0.222 35.779 -16.758 1.00 76.44 218 PRO A CA 1
ATOM 1659 C C . PRO A 1 218 ? -1.115 36.820 -17.421 1.00 76.44 218 PRO A C 1
ATOM 1661 O O . PRO A 1 218 ? -1.671 36.561 -18.494 1.00 76.44 218 PRO A O 1
ATOM 1664 N N . ARG A 1 219 ? -1.318 37.966 -16.751 1.00 77.12 219 ARG A N 1
ATOM 1665 C CA . ARG A 1 219 ? -2.098 39.054 -17.351 1.00 77.12 219 ARG A CA 1
ATOM 1666 C C . ARG A 1 219 ? -1.538 39.261 -18.758 1.00 77.12 219 ARG A C 1
ATOM 1668 O O . ARG A 1 219 ? -0.312 39.382 -18.865 1.00 77.12 219 ARG A O 1
ATOM 1675 N N . PRO A 1 220 ? -2.385 39.262 -19.808 1.00 78.81 220 PRO A N 1
ATOM 1676 C CA . PRO A 1 220 ? -1.902 39.552 -21.145 1.00 78.81 220 PRO A CA 1
ATOM 1677 C C . PRO A 1 220 ? -1.080 40.829 -21.046 1.00 78.81 220 PRO A C 1
ATOM 1679 O O . PRO A 1 220 ? -1.494 41.776 -20.364 1.00 78.81 220 PRO A O 1
ATOM 1682 N N . ALA A 1 221 ? 0.125 40.800 -21.622 1.00 76.44 221 ALA A N 1
ATOM 1683 C CA . ALA A 1 221 ? 1.006 41.952 -21.577 1.00 76.44 221 ALA A CA 1
ATOM 1684 C C . ALA A 1 221 ? 0.183 43.177 -21.999 1.00 76.44 221 ALA A C 1
ATOM 1686 O O . ALA A 1 221 ? -0.589 43.067 -22.962 1.00 76.44 221 ALA A O 1
ATOM 1687 N N . PRO A 1 222 ? 0.271 44.306 -21.268 1.00 74.56 222 PRO A N 1
ATOM 1688 C CA . PRO A 1 222 ? -0.440 45.502 -21.680 1.00 74.56 222 PRO A CA 1
ATOM 1689 C C . PRO A 1 222 ? -0.100 45.749 -23.151 1.00 74.56 222 PRO A C 1
ATOM 1691 O O . PRO A 1 222 ? 1.065 45.549 -23.524 1.00 74.56 222 PRO A O 1
ATOM 1694 N N . PRO A 1 223 ? -1.084 46.116 -23.994 1.00 72.44 223 PRO A N 1
ATOM 1695 C CA . PRO A 1 223 ? -0.806 46.403 -25.390 1.00 72.44 223 PRO A CA 1
ATOM 1696 C C . PRO A 1 223 ? 0.374 47.364 -25.412 1.00 72.44 223 PRO A C 1
ATOM 1698 O O . PRO A 1 223 ? 0.338 48.394 -24.731 1.00 72.44 223 PRO A O 1
ATOM 1701 N N . VAL A 1 224 ? 1.453 46.966 -26.098 1.00 72.00 224 VAL A N 1
ATOM 1702 C CA . VAL A 1 224 ? 2.673 47.772 -26.163 1.00 72.00 224 VAL A CA 1
ATOM 1703 C C . VAL A 1 224 ? 2.215 49.171 -26.555 1.00 72.00 224 VAL A C 1
ATOM 1705 O O . VAL A 1 224 ? 1.536 49.282 -27.583 1.00 72.00 224 VAL A O 1
ATOM 1708 N N . PRO A 1 225 ? 2.489 50.216 -25.746 1.00 71.44 225 PRO A N 1
ATOM 1709 C CA . PRO A 1 225 ? 2.036 51.553 -26.069 1.00 71.44 225 PRO A CA 1
ATOM 1710 C C . PRO A 1 225 ? 2.506 51.823 -27.483 1.00 71.44 225 PRO A C 1
ATOM 1712 O O . PRO A 1 225 ? 3.712 51.767 -27.743 1.00 71.44 225 PRO A O 1
ATOM 1715 N N . VAL A 1 226 ? 1.566 52.031 -28.409 1.00 66.50 226 VAL A N 1
ATOM 1716 C CA . VAL A 1 226 ? 1.912 52.404 -29.773 1.00 66.50 226 VAL A CA 1
ATOM 1717 C C . VAL A 1 226 ? 2.658 53.715 -29.620 1.00 66.50 226 VAL A C 1
ATOM 1719 O O . VAL A 1 226 ? 2.063 54.759 -29.344 1.00 66.50 226 VAL A O 1
ATOM 1722 N N . THR A 1 227 ? 3.988 53.635 -29.641 1.00 70.56 227 THR A N 1
ATOM 1723 C CA . THR A 1 227 ? 4.813 54.775 -29.270 1.00 70.56 227 THR A CA 1
ATOM 1724 C C . THR A 1 227 ? 4.441 55.910 -30.209 1.00 70.56 227 THR A C 1
ATOM 1726 O O . THR A 1 227 ? 4.158 55.684 -31.390 1.00 70.56 227 THR A O 1
ATOM 1729 N N . ARG A 1 228 ? 4.454 57.156 -29.720 1.00 67.56 228 ARG A N 1
ATOM 1730 C CA . ARG A 1 228 ? 4.244 58.328 -30.587 1.00 67.56 228 ARG A CA 1
ATOM 1731 C C . ARG A 1 228 ? 5.118 58.255 -31.846 1.00 67.56 228 ARG A C 1
ATOM 1733 O O . ARG A 1 228 ? 4.709 58.768 -32.876 1.00 67.56 228 ARG A O 1
ATOM 1740 N N . LYS A 1 229 ? 6.270 57.571 -31.774 1.00 71.06 229 LYS A N 1
ATOM 1741 C CA . LYS A 1 229 ? 7.148 57.243 -32.900 1.00 71.06 229 LYS A CA 1
ATOM 1742 C C . LYS A 1 229 ? 6.466 56.374 -33.965 1.00 71.06 229 LYS A C 1
ATOM 1744 O O . LYS A 1 229 ? 6.488 56.773 -35.119 1.00 71.06 229 LYS A O 1
ATOM 1749 N N . LEU A 1 230 ? 5.801 55.273 -33.606 1.00 75.12 230 LEU A N 1
ATOM 1750 C CA . LEU A 1 230 ? 5.085 54.428 -34.573 1.00 75.12 230 LEU A CA 1
ATOM 1751 C C . LEU A 1 230 ? 3.927 55.186 -35.239 1.00 75.12 230 LEU A C 1
ATOM 1753 O O . LEU A 1 230 ? 3.789 55.150 -36.455 1.00 75.12 230 LEU A O 1
ATOM 1757 N N . VAL A 1 231 ? 3.148 55.951 -34.464 1.00 77.19 231 VAL A N 1
ATOM 1758 C CA . VAL A 1 231 ? 2.077 56.805 -35.018 1.00 77.19 231 VAL A CA 1
ATOM 1759 C C . VAL A 1 231 ? 2.651 57.875 -35.953 1.00 77.19 231 VAL A C 1
ATOM 1761 O O . VAL A 1 231 ? 2.051 58.195 -36.978 1.00 77.19 231 VAL A O 1
ATOM 1764 N N . ARG A 1 232 ? 3.813 58.445 -35.614 1.00 76.31 232 ARG A N 1
ATOM 1765 C CA . ARG A 1 232 ? 4.480 59.472 -36.422 1.00 76.31 232 ARG A CA 1
ATOM 1766 C C . ARG A 1 232 ? 5.031 58.890 -37.721 1.00 76.31 232 ARG A C 1
ATOM 1768 O O . ARG A 1 232 ? 4.800 59.497 -38.756 1.00 76.31 232 ARG A O 1
ATOM 1775 N N . GLU A 1 233 ? 5.668 57.722 -37.685 1.00 79.38 233 GLU A N 1
ATOM 1776 C CA . GLU A 1 233 ? 6.136 57.013 -38.885 1.00 79.38 233 GLU A CA 1
ATOM 1777 C C . GLU A 1 233 ? 4.960 56.593 -39.781 1.00 79.38 233 GLU A C 1
ATOM 1779 O O . GLU A 1 233 ? 4.998 56.828 -40.986 1.00 79.38 233 GLU A O 1
ATOM 1784 N N . LEU A 1 234 ? 3.851 56.111 -39.205 1.00 79.88 234 LEU A N 1
ATOM 1785 C CA . LEU A 1 234 ? 2.640 55.786 -39.967 1.00 79.88 234 LEU A CA 1
ATOM 1786 C C . LEU A 1 234 ? 2.048 57.031 -40.656 1.00 79.88 234 LEU A C 1
ATOM 1788 O O . LEU A 1 234 ? 1.687 56.992 -41.829 1.00 79.88 234 LEU A O 1
ATOM 1792 N N . LYS A 1 235 ? 2.006 58.174 -39.956 1.00 83.75 235 LYS A N 1
ATOM 1793 C CA . LYS A 1 235 ? 1.571 59.460 -40.532 1.00 83.75 235 LYS A CA 1
ATOM 1794 C C . LYS A 1 235 ? 2.523 60.002 -41.604 1.00 83.75 235 LYS A C 1
ATOM 1796 O O . LYS A 1 235 ? 2.085 60.820 -42.409 1.00 83.75 235 LYS A O 1
ATOM 1801 N N . ARG A 1 236 ? 3.810 59.640 -41.584 1.00 81.00 236 ARG A N 1
ATOM 1802 C CA . ARG A 1 236 ? 4.783 60.010 -42.631 1.00 81.00 236 ARG A CA 1
ATOM 1803 C C . ARG A 1 236 ? 4.594 59.140 -43.866 1.00 81.00 236 ARG A C 1
ATOM 1805 O O . ARG A 1 236 ? 4.464 59.682 -44.957 1.00 81.00 236 ARG A O 1
ATOM 1812 N N . TYR A 1 237 ? 4.426 57.833 -43.666 1.00 79.50 237 TYR A N 1
ATOM 1813 C CA . TYR A 1 237 ? 4.110 56.885 -44.733 1.00 79.50 237 TYR A CA 1
ATOM 1814 C C . TYR A 1 237 ? 2.837 57.272 -45.502 1.00 79.50 237 TYR A C 1
ATOM 1816 O O . TYR A 1 237 ? 2.866 57.384 -46.722 1.00 79.50 237 TYR A O 1
ATOM 1824 N N . VAL A 1 238 ? 1.741 57.580 -44.796 1.00 86.62 238 VAL A N 1
ATOM 1825 C CA . VAL A 1 238 ? 0.476 58.016 -45.426 1.00 86.62 238 VAL A CA 1
ATOM 1826 C C . VAL A 1 238 ? 0.628 59.331 -46.207 1.00 86.62 238 VAL A C 1
ATOM 1828 O O . VAL A 1 238 ? -0.102 59.562 -47.164 1.00 86.62 238 VAL A O 1
ATOM 1831 N N . ARG A 1 239 ? 1.586 60.190 -45.838 1.00 87.06 239 ARG A N 1
ATOM 1832 C CA . ARG A 1 239 ? 1.883 61.452 -46.538 1.00 87.06 239 ARG A CA 1
ATOM 1833 C C . ARG A 1 239 ? 2.914 61.308 -47.665 1.00 87.06 239 ARG A C 1
ATOM 1835 O O . ARG A 1 239 ? 3.297 62.316 -48.248 1.00 87.06 239 ARG A O 1
ATOM 1842 N N . GLY A 1 240 ? 3.357 60.086 -47.974 1.00 85.69 240 GLY A N 1
ATOM 1843 C CA . GLY A 1 240 ? 4.361 59.825 -49.009 1.00 85.69 240 GLY A CA 1
ATOM 1844 C C . GLY A 1 240 ? 5.773 60.289 -48.638 1.00 85.69 240 GLY A C 1
ATOM 1845 O O . GLY A 1 240 ? 6.633 60.388 -49.509 1.00 85.69 240 GLY A O 1
ATOM 1846 N N . GLU A 1 241 ? 6.032 60.584 -47.362 1.00 87.69 241 GLU A N 1
ATOM 1847 C CA . GLU A 1 241 ? 7.373 60.940 -46.906 1.00 87.69 241 GLU A CA 1
ATOM 1848 C C . GLU A 1 241 ? 8.245 59.678 -46.773 1.00 87.69 241 GLU A C 1
ATOM 1850 O O . GLU A 1 241 ? 7.770 58.653 -46.271 1.00 87.69 241 GLU A O 1
ATOM 1855 N N . PRO A 1 242 ? 9.534 59.735 -47.156 1.00 78.75 242 PRO A N 1
ATOM 1856 C CA . PRO A 1 242 ? 10.440 58.606 -47.000 1.00 78.75 242 PRO A CA 1
ATOM 1857 C C . PRO A 1 242 ? 10.612 58.248 -45.516 1.00 78.75 242 PRO A C 1
ATOM 1859 O O . PRO A 1 242 ? 10.951 59.096 -44.682 1.00 78.75 242 PRO A O 1
ATOM 1862 N N . LEU A 1 243 ? 10.373 56.974 -45.194 1.00 73.00 243 LEU A N 1
ATOM 1863 C CA . LEU A 1 243 ? 10.595 56.415 -43.861 1.00 73.00 243 LEU A CA 1
ATOM 1864 C C . LEU A 1 243 ? 12.080 56.496 -43.509 1.00 73.00 243 LEU A C 1
ATOM 1866 O O . LEU A 1 243 ? 12.941 56.260 -44.361 1.00 73.00 243 LEU A O 1
ATOM 1870 N N . GLN A 1 244 ? 12.398 56.808 -42.249 1.00 76.00 244 GLN A N 1
ATOM 1871 C CA . GLN A 1 244 ? 13.792 56.715 -41.829 1.00 76.00 244 GLN A CA 1
ATOM 1872 C C . GLN A 1 244 ? 14.229 55.244 -41.826 1.00 76.00 244 GLN A C 1
ATOM 1874 O O . GLN A 1 244 ? 13.503 54.403 -41.287 1.00 76.00 244 GLN A O 1
ATOM 1879 N N . PRO A 1 245 ? 15.406 54.918 -42.389 1.00 72.50 245 PRO A N 1
ATOM 1880 C CA . PRO A 1 245 ? 15.934 53.567 -42.322 1.00 72.50 245 PRO A CA 1
ATOM 1881 C C . PRO A 1 245 ? 16.091 53.178 -40.853 1.00 72.50 245 PRO A C 1
ATOM 1883 O O . PRO A 1 245 ? 16.741 53.876 -40.070 1.00 72.50 245 PRO A O 1
ATOM 1886 N N . VAL A 1 246 ? 15.449 52.078 -40.466 1.00 71.69 246 VAL A N 1
ATOM 1887 C CA . VAL A 1 246 ? 15.616 51.518 -39.127 1.00 71.69 246 VAL A CA 1
ATOM 1888 C C . VAL A 1 246 ? 17.076 51.074 -39.029 1.00 71.69 246 VAL A C 1
ATOM 1890 O O . VAL A 1 246 ? 17.507 50.278 -39.868 1.00 71.69 246 VAL A O 1
ATOM 1893 N N . PRO A 1 247 ? 17.863 51.592 -38.068 1.00 70.56 247 PRO A N 1
ATOM 1894 C CA . PRO A 1 247 ? 19.234 51.140 -37.912 1.00 70.56 247 PRO A CA 1
ATOM 1895 C C . PRO A 1 247 ? 19.219 49.627 -37.666 1.00 70.56 247 PRO A C 1
ATOM 1897 O O . PRO A 1 247 ? 18.344 49.144 -36.935 1.00 70.56 247 PRO A O 1
ATOM 1900 N N . PRO A 1 248 ? 20.146 48.869 -38.272 1.00 69.12 248 PRO A N 1
ATOM 1901 C CA . PRO A 1 248 ? 20.234 47.440 -38.027 1.00 69.12 248 PRO A CA 1
ATOM 1902 C C . PRO A 1 248 ? 20.356 47.208 -36.515 1.00 69.12 248 PRO A C 1
ATOM 1904 O O . PRO A 1 248 ? 21.038 47.986 -35.837 1.00 69.12 248 PRO A O 1
ATOM 1907 N N . PRO A 1 249 ? 19.675 46.189 -35.960 1.00 67.62 249 PRO A N 1
ATOM 1908 C CA . PRO A 1 249 ? 19.772 45.894 -34.540 1.00 67.62 249 PRO A CA 1
ATOM 1909 C C . PRO A 1 249 ? 21.250 45.745 -34.184 1.00 67.62 249 PRO A C 1
ATOM 1911 O O . PRO A 1 249 ? 21.973 44.984 -34.830 1.00 67.62 249 PRO A O 1
ATOM 1914 N N . ALA A 1 250 ? 21.702 46.519 -33.193 1.00 64.50 250 ALA A N 1
ATOM 1915 C CA . ALA A 1 250 ? 23.071 46.446 -32.712 1.00 64.50 250 ALA A CA 1
ATOM 1916 C C . ALA A 1 250 ? 23.382 44.979 -32.402 1.00 64.50 250 ALA A C 1
ATOM 1918 O O . ALA A 1 250 ? 22.636 44.337 -31.659 1.00 64.50 250 ALA A O 1
ATOM 1919 N N . ALA A 1 251 ? 24.436 44.442 -33.020 1.00 60.81 251 ALA A N 1
ATOM 1920 C CA . ALA A 1 251 ? 24.853 43.067 -32.812 1.00 60.81 251 ALA A CA 1
ATOM 1921 C C . ALA A 1 251 ? 25.008 42.837 -31.305 1.00 60.81 251 ALA A C 1
ATOM 1923 O O . ALA A 1 251 ? 25.899 43.403 -30.671 1.00 60.81 251 ALA A O 1
ATOM 1924 N N . ALA A 1 252 ? 24.103 42.050 -30.723 1.00 54.47 252 ALA A N 1
ATOM 1925 C CA . ALA A 1 252 ? 24.195 41.643 -29.335 1.00 54.47 252 ALA A CA 1
ATOM 1926 C C . ALA A 1 252 ? 25.499 40.853 -29.188 1.00 54.47 252 ALA A C 1
ATOM 1928 O O . ALA A 1 252 ? 25.592 39.701 -29.618 1.00 54.47 252 ALA A O 1
ATOM 1929 N N . GLY A 1 253 ? 26.530 41.506 -28.650 1.00 47.28 253 GLY A N 1
ATOM 1930 C CA . GLY A 1 253 ? 27.823 40.901 -28.389 1.00 47.28 253 GLY A CA 1
ATOM 1931 C C . GLY A 1 253 ? 27.639 39.697 -27.475 1.00 47.28 253 GLY A C 1
ATOM 1932 O O . GLY A 1 253 ? 27.427 39.841 -26.273 1.00 47.28 253 GLY A O 1
ATOM 1933 N N . ARG A 1 254 ? 27.710 38.495 -28.052 1.00 48.53 254 ARG A N 1
ATOM 1934 C CA . ARG A 1 254 ? 27.814 37.244 -27.304 1.00 48.53 254 ARG A CA 1
ATOM 1935 C C . ARG A 1 254 ? 29.182 37.219 -26.630 1.00 48.53 254 ARG A C 1
ATOM 1937 O O . ARG A 1 254 ? 30.165 36.785 -27.222 1.00 48.53 254 ARG A O 1
ATOM 1944 N N . ALA A 1 255 ? 29.249 37.677 -25.387 1.00 44.00 255 ALA A N 1
ATOM 1945 C CA . ALA A 1 255 ? 30.382 37.407 -24.517 1.00 44.00 255 ALA A CA 1
ATOM 1946 C C . ALA A 1 255 ? 30.348 35.923 -24.107 1.00 44.00 255 ALA A C 1
ATOM 1948 O O . ALA A 1 255 ? 29.759 35.551 -23.094 1.00 44.00 255 ALA A O 1
ATOM 1949 N N . TYR A 1 256 ? 30.970 35.061 -24.915 1.00 42.72 256 TYR A N 1
ATOM 1950 C CA . TYR A 1 256 ? 31.333 33.703 -24.513 1.00 42.72 256 TYR A CA 1
ATOM 1951 C C . TYR A 1 256 ? 32.418 33.806 -23.428 1.00 42.72 256 TYR A C 1
ATOM 1953 O O . TYR A 1 256 ? 33.595 34.013 -23.721 1.00 42.72 256 TYR A O 1
ATOM 1961 N N . ARG A 1 257 ? 32.041 33.692 -22.149 1.00 42.91 257 ARG A N 1
ATOM 1962 C CA . ARG A 1 257 ? 33.011 33.429 -21.077 1.00 42.91 257 ARG A CA 1
ATOM 1963 C C . ARG A 1 257 ? 33.450 31.969 -21.183 1.00 42.91 257 ARG A C 1
ATOM 1965 O O . ARG A 1 257 ? 32.686 31.065 -20.865 1.00 42.91 257 ARG A O 1
ATOM 1972 N N . ALA A 1 258 ? 34.688 31.756 -21.618 1.00 43.22 258 ALA A N 1
ATOM 1973 C CA . ALA A 1 258 ? 35.372 30.476 -21.513 1.00 43.22 258 ALA A CA 1
ATOM 1974 C C . ALA A 1 258 ? 35.535 30.102 -20.030 1.00 43.22 258 ALA A C 1
ATOM 1976 O O . ALA A 1 258 ? 36.237 30.779 -19.275 1.00 43.22 258 ALA A O 1
ATOM 1977 N N . ALA A 1 259 ? 34.867 29.031 -19.606 1.00 43.50 259 ALA A N 1
ATOM 1978 C CA . ALA A 1 259 ? 35.095 28.418 -18.309 1.00 43.50 259 ALA A CA 1
ATOM 1979 C C . ALA A 1 259 ? 36.484 27.757 -18.304 1.00 43.50 259 ALA A C 1
ATOM 1981 O O . ALA A 1 259 ? 36.790 26.897 -19.129 1.00 43.50 259 ALA A O 1
ATOM 1982 N N . ARG A 1 260 ? 37.336 28.189 -17.369 1.00 41.94 260 ARG A N 1
ATOM 1983 C CA . ARG A 1 260 ? 38.618 27.556 -17.046 1.00 41.94 260 ARG A CA 1
ATOM 1984 C C . ARG A 1 260 ? 38.377 26.106 -16.621 1.00 41.94 260 ARG A C 1
ATOM 1986 O O . ARG A 1 260 ? 37.771 25.858 -15.584 1.00 41.94 260 ARG A O 1
ATOM 1993 N N . VAL A 1 261 ? 38.928 25.171 -17.387 1.00 44.59 261 VAL A N 1
ATOM 1994 C CA . VAL A 1 261 ? 39.125 23.777 -16.984 1.00 44.59 261 VAL A CA 1
ATOM 1995 C C . VAL A 1 261 ? 40.140 23.757 -15.836 1.00 44.59 261 VAL A C 1
ATOM 1997 O O . VAL A 1 261 ? 41.338 23.952 -16.040 1.00 44.59 261 VAL A O 1
ATOM 2000 N N . GLY A 1 262 ? 39.652 23.575 -14.610 1.00 42.06 262 GLY A N 1
ATOM 2001 C CA . GLY A 1 262 ? 40.483 23.289 -13.447 1.00 42.06 262 GLY A CA 1
ATOM 2002 C C . GLY A 1 262 ? 40.998 21.854 -13.521 1.00 42.06 262 GLY A C 1
ATOM 2003 O O . GLY A 1 262 ? 40.217 20.907 -13.517 1.00 42.06 262 GLY A O 1
ATOM 2004 N N . ARG A 1 263 ? 42.324 21.693 -13.585 1.00 40.69 263 ARG A N 1
ATOM 2005 C CA . ARG A 1 263 ? 43.009 20.416 -13.359 1.00 40.69 263 ARG A CA 1
ATOM 2006 C C . ARG A 1 263 ? 42.692 19.922 -11.942 1.00 40.69 263 ARG A C 1
ATOM 2008 O O . ARG A 1 263 ? 43.262 20.433 -10.983 1.00 40.69 263 ARG A O 1
ATOM 2015 N N . CYS A 1 264 ? 41.835 18.912 -11.812 1.00 38.91 264 CYS A N 1
ATOM 2016 C CA . CYS A 1 264 ? 41.832 18.059 -10.625 1.00 38.91 264 CYS A CA 1
ATOM 2017 C C . CYS A 1 264 ? 43.055 17.139 -10.692 1.00 38.91 264 CYS A C 1
ATOM 2019 O O . CYS A 1 264 ? 43.224 16.372 -11.640 1.00 38.91 264 CYS A O 1
ATOM 2021 N N . GLY A 1 265 ? 43.937 17.269 -9.702 1.00 38.34 265 GLY A N 1
ATOM 2022 C CA . GLY A 1 265 ? 45.076 16.384 -9.511 1.00 38.34 265 GLY A CA 1
ATOM 2023 C C . GLY A 1 265 ? 44.611 14.976 -9.153 1.00 38.34 265 GLY A C 1
ATOM 2024 O O . GLY A 1 265 ? 43.785 14.793 -8.263 1.00 38.34 265 GLY A O 1
ATOM 2025 N N . MET A 1 266 ? 45.165 13.982 -9.842 1.00 37.16 266 MET A N 1
ATOM 2026 C CA . MET A 1 266 ? 45.067 12.588 -9.424 1.00 37.16 266 MET A CA 1
ATOM 2027 C C . MET A 1 266 ? 45.924 12.353 -8.170 1.00 37.16 266 MET A C 1
ATOM 2029 O O . MET A 1 266 ? 47.111 12.699 -8.184 1.00 37.16 266 MET A O 1
ATOM 2033 N N . PRO A 1 267 ? 45.400 11.702 -7.118 1.00 44.75 267 PRO A N 1
ATOM 2034 C CA . PRO A 1 267 ? 46.237 11.109 -6.090 1.00 44.75 267 PRO A CA 1
ATOM 2035 C C . PRO A 1 267 ? 46.908 9.839 -6.628 1.00 44.75 267 PRO A C 1
ATOM 2037 O O . PRO A 1 267 ? 46.277 8.972 -7.232 1.00 44.75 267 PRO A O 1
ATOM 2040 N N . ARG A 1 268 ? 48.218 9.747 -6.390 1.00 40.41 268 ARG A N 1
ATOM 2041 C CA . ARG A 1 268 ? 49.073 8.591 -6.673 1.00 40.41 268 ARG A CA 1
ATOM 2042 C C . ARG A 1 268 ? 48.507 7.311 -6.049 1.00 40.41 268 ARG A C 1
ATOM 2044 O O . ARG A 1 268 ? 48.324 7.243 -4.838 1.00 40.41 268 ARG A O 1
ATOM 2051 N N . MET A 1 269 ? 48.357 6.273 -6.869 1.00 36.97 269 MET A N 1
ATOM 2052 C CA . MET A 1 269 ? 48.190 4.896 -6.409 1.00 36.97 269 MET A CA 1
ATOM 2053 C C . MET A 1 269 ? 49.480 4.404 -5.742 1.00 36.97 269 MET A C 1
ATOM 2055 O O . MET A 1 269 ? 50.497 4.198 -6.409 1.00 36.97 269 MET A O 1
ATOM 2059 N N . SER A 1 270 ? 49.444 4.196 -4.428 1.00 41.78 270 SER A N 1
ATOM 2060 C CA . SER A 1 270 ? 50.439 3.405 -3.710 1.00 41.78 270 SER A CA 1
ATOM 2061 C C . SER A 1 270 ? 50.060 1.924 -3.784 1.00 41.78 270 SER A C 1
ATOM 2063 O O . SER A 1 270 ? 48.967 1.497 -3.417 1.00 41.78 270 SER A O 1
ATOM 2065 N N . ARG A 1 271 ? 50.998 1.134 -4.308 1.00 44.41 271 ARG A N 1
ATOM 2066 C CA . ARG A 1 271 ? 50.952 -0.327 -4.358 1.00 44.41 271 ARG A CA 1
ATOM 2067 C C . ARG A 1 271 ? 51.014 -0.883 -2.935 1.00 44.41 271 ARG A C 1
ATOM 2069 O O . ARG A 1 271 ? 52.003 -0.679 -2.241 1.00 44.41 271 ARG A O 1
ATOM 2076 N N . GLY A 1 272 ? 49.986 -1.625 -2.540 1.00 36.81 272 GLY A N 1
ATOM 2077 C CA . GLY A 1 272 ? 49.947 -2.402 -1.306 1.00 36.81 272 GLY A CA 1
ATOM 2078 C C . GLY A 1 272 ? 49.341 -3.771 -1.576 1.00 36.81 272 GLY A C 1
ATOM 2079 O O . GLY A 1 272 ? 48.175 -4.003 -1.280 1.00 36.81 272 GLY A O 1
ATOM 2080 N N . ALA A 1 273 ? 50.125 -4.668 -2.174 1.00 43.19 273 ALA A N 1
ATOM 2081 C CA . ALA A 1 273 ? 49.769 -6.074 -2.294 1.00 43.19 273 ALA A CA 1
ATOM 2082 C C . ALA A 1 273 ? 49.811 -6.718 -0.898 1.00 43.19 273 ALA A C 1
ATOM 2084 O O . ALA A 1 273 ? 50.886 -6.922 -0.336 1.00 43.19 273 ALA A O 1
ATOM 2085 N N . ARG A 1 274 ? 48.641 -7.034 -0.335 1.00 40.88 274 ARG A N 1
ATOM 2086 C CA . ARG A 1 274 ? 48.509 -8.025 0.737 1.00 40.88 274 ARG A CA 1
ATOM 2087 C C . ARG A 1 274 ? 47.663 -9.178 0.222 1.00 40.88 274 ARG A C 1
ATOM 2089 O O . ARG A 1 274 ? 46.493 -9.023 -0.109 1.00 40.88 274 ARG A O 1
ATOM 2096 N N . SER A 1 275 ? 48.326 -10.318 0.128 1.00 43.03 275 SER A N 1
ATOM 2097 C CA . SER A 1 275 ? 47.784 -11.641 -0.120 1.00 43.03 275 SER A CA 1
ATOM 2098 C C . SER A 1 275 ? 46.755 -12.013 0.952 1.00 43.03 275 SER A C 1
ATOM 2100 O O . SER A 1 275 ? 47.062 -12.047 2.142 1.00 43.03 275 SER A O 1
ATOM 2102 N N . MET A 1 276 ? 45.535 -12.326 0.519 1.00 36.00 276 MET A N 1
ATOM 2103 C CA . MET A 1 276 ? 44.545 -13.060 1.310 1.00 36.00 276 MET A CA 1
ATOM 2104 C C . MET A 1 276 ? 44.555 -14.527 0.852 1.00 36.00 276 MET A C 1
ATOM 2106 O O . MET A 1 276 ? 44.564 -14.782 -0.356 1.00 36.00 276 MET A O 1
ATOM 2110 N N . PRO A 1 277 ? 44.582 -15.501 1.778 1.00 46.59 277 PRO A N 1
ATOM 2111 C CA . PRO A 1 277 ? 44.668 -16.913 1.439 1.00 46.59 277 PRO A CA 1
ATOM 2112 C C . PRO A 1 277 ? 43.326 -17.453 0.934 1.00 46.59 277 PRO A C 1
ATOM 2114 O O . PRO A 1 277 ? 42.277 -17.266 1.552 1.00 46.59 277 PRO A O 1
ATOM 2117 N N . GLN A 1 278 ? 43.387 -18.183 -0.179 1.00 40.34 278 GLN A N 1
ATOM 2118 C CA . GLN A 1 278 ? 42.292 -18.986 -0.711 1.00 40.34 278 GLN A CA 1
ATOM 2119 C C . GLN A 1 278 ? 41.875 -20.051 0.314 1.00 40.34 278 GLN A C 1
ATOM 2121 O O . GLN A 1 278 ? 42.636 -20.970 0.624 1.00 40.34 278 GLN A O 1
ATOM 2126 N N . ARG A 1 279 ? 40.643 -19.956 0.823 1.00 42.25 279 ARG A N 1
ATOM 2127 C CA . ARG A 1 279 ? 39.987 -21.077 1.502 1.00 42.25 279 ARG A CA 1
ATOM 2128 C C . ARG A 1 279 ? 39.504 -22.066 0.443 1.00 42.25 279 ARG A C 1
ATOM 2130 O O . ARG A 1 279 ? 38.696 -21.729 -0.415 1.00 42.25 279 ARG A O 1
ATOM 2137 N N . ARG A 1 280 ? 40.037 -23.286 0.516 1.00 46.09 280 ARG A N 1
ATOM 2138 C CA . ARG A 1 280 ? 39.600 -24.458 -0.253 1.00 46.09 280 ARG A CA 1
ATOM 2139 C C . ARG A 1 280 ? 38.136 -24.800 0.070 1.00 46.09 280 ARG A C 1
ATOM 2141 O O . ARG A 1 280 ? 37.772 -24.728 1.246 1.00 46.09 280 ARG A O 1
ATOM 2148 N N . PRO A 1 281 ? 37.324 -25.247 -0.903 1.00 45.41 281 PRO A N 1
ATOM 2149 C CA . PRO A 1 281 ? 36.039 -25.860 -0.605 1.00 45.41 281 PRO A CA 1
ATOM 2150 C C . PRO A 1 281 ? 36.254 -27.262 -0.017 1.00 45.41 281 PRO A C 1
ATOM 2152 O O . PRO A 1 281 ? 37.087 -28.039 -0.490 1.00 45.41 281 PRO A O 1
ATOM 2155 N N . ALA A 1 282 ? 35.513 -27.556 1.051 1.00 45.66 282 ALA A N 1
ATOM 2156 C CA . ALA A 1 282 ? 35.428 -28.879 1.648 1.00 45.66 282 ALA A CA 1
ATOM 2157 C C . ALA A 1 282 ? 34.791 -29.861 0.654 1.00 45.66 282 ALA A C 1
ATOM 2159 O O . ALA A 1 282 ? 33.838 -29.531 -0.050 1.00 45.66 282 ALA A O 1
ATOM 2160 N N . GLY A 1 283 ? 35.375 -31.056 0.589 1.00 39.75 283 GLY A N 1
ATOM 2161 C CA . GLY A 1 283 ? 35.036 -32.090 -0.371 1.00 39.75 283 GLY A CA 1
ATOM 2162 C C . GLY A 1 283 ? 33.630 -32.655 -0.199 1.00 39.75 283 GLY A C 1
ATOM 2163 O O . GLY A 1 283 ? 33.152 -32.904 0.905 1.00 39.75 283 GLY A O 1
ATOM 2164 N N . SER A 1 284 ? 33.030 -32.931 -1.348 1.00 43.50 284 SER A N 1
ATOM 2165 C CA . SER A 1 284 ? 31.934 -33.862 -1.547 1.00 43.50 284 SER A CA 1
ATOM 2166 C C . SER A 1 284 ? 32.383 -35.296 -1.242 1.00 43.50 284 SER A C 1
ATOM 2168 O O . SER A 1 284 ? 33.317 -35.823 -1.847 1.00 43.50 284 SER A O 1
ATOM 2170 N N . ARG A 1 285 ? 31.691 -35.960 -0.314 1.00 39.47 285 ARG A N 1
ATOM 2171 C CA . ARG A 1 285 ? 31.631 -37.424 -0.204 1.00 39.47 285 ARG A CA 1
ATOM 2172 C C . ARG A 1 285 ? 30.251 -37.816 0.307 1.00 39.47 285 ARG A C 1
ATOM 2174 O O . ARG A 1 285 ? 29.815 -37.289 1.322 1.00 39.47 285 ARG A O 1
ATOM 2181 N N . GLY A 1 286 ? 29.619 -38.774 -0.366 1.00 37.84 286 GLY A N 1
ATOM 2182 C CA . GLY A 1 286 ? 28.486 -39.516 0.188 1.00 37.84 286 GLY A CA 1
ATOM 2183 C C . GLY A 1 286 ? 27.346 -39.744 -0.792 1.00 37.84 286 GLY A C 1
ATOM 2184 O O . GLY A 1 286 ? 26.277 -39.173 -0.630 1.00 37.84 286 GLY A O 1
ATOM 2185 N N . ALA A 1 287 ? 27.578 -40.593 -1.791 1.00 36.34 287 ALA A N 1
ATOM 2186 C CA . ALA A 1 287 ? 26.514 -41.225 -2.556 1.00 36.34 287 ALA A CA 1
ATOM 2187 C C . ALA A 1 287 ? 25.943 -42.433 -1.783 1.00 36.34 287 ALA A C 1
ATOM 2189 O O . ALA A 1 287 ? 26.724 -43.267 -1.329 1.00 36.34 287 ALA A O 1
ATOM 2190 N N . SER A 1 288 ? 24.604 -42.528 -1.768 1.00 39.72 288 SER A N 1
ATOM 2191 C CA . SER A 1 288 ? 23.752 -43.743 -1.751 1.00 39.72 288 SER A CA 1
ATOM 2192 C C . SER A 1 288 ? 23.743 -44.641 -0.487 1.00 39.72 288 SER A C 1
ATOM 2194 O O . SER A 1 288 ? 24.720 -44.640 0.253 1.00 39.72 288 SER A O 1
ATOM 2196 N N . PRO A 1 289 ? 22.684 -45.458 -0.222 1.00 54.31 289 PRO A N 1
ATOM 2197 C CA . PRO A 1 289 ? 21.614 -45.865 -1.141 1.00 54.31 289 PRO A CA 1
ATOM 2198 C C . PRO A 1 289 ? 20.160 -45.844 -0.599 1.00 54.31 289 PRO A C 1
ATOM 2200 O O . PRO A 1 289 ? 19.874 -45.863 0.594 1.00 54.31 289 PRO A O 1
ATOM 2203 N N . THR A 1 290 ? 19.246 -45.842 -1.571 1.00 44.09 290 THR A N 1
ATOM 2204 C CA . THR A 1 290 ? 17.898 -46.440 -1.615 1.00 44.09 290 THR A CA 1
ATOM 2205 C C . THR A 1 290 ? 17.334 -47.102 -0.348 1.00 44.09 290 THR A C 1
ATOM 2207 O O . THR A 1 290 ? 17.829 -48.136 0.106 1.00 44.09 290 THR A O 1
ATOM 2210 N N . ARG A 1 291 ? 16.147 -46.646 0.070 1.00 38.91 291 ARG A N 1
ATOM 2211 C CA . ARG A 1 291 ? 15.148 -47.514 0.705 1.00 38.91 291 ARG A CA 1
ATOM 2212 C C . ARG A 1 291 ? 13.760 -47.230 0.136 1.00 38.91 291 ARG A C 1
ATOM 2214 O O . ARG A 1 291 ? 13.139 -46.213 0.419 1.00 38.91 291 ARG A O 1
ATOM 2221 N N . SER A 1 292 ? 13.312 -48.160 -0.696 1.00 42.03 292 SER A N 1
ATOM 2222 C CA . SER A 1 292 ? 11.931 -48.357 -1.109 1.00 42.03 292 SER A CA 1
ATOM 2223 C C . SER A 1 292 ? 11.087 -48.714 0.118 1.00 42.03 292 SER A C 1
ATOM 2225 O O . SER A 1 292 ? 11.272 -49.760 0.736 1.00 42.03 292 SER A O 1
ATOM 2227 N N . GLY A 1 293 ? 10.168 -47.825 0.485 1.00 36.38 293 GLY A N 1
ATOM 2228 C CA . GLY A 1 293 ? 9.132 -48.070 1.483 1.00 36.38 293 GLY A CA 1
ATOM 2229 C C . GLY A 1 293 ? 7.769 -47.893 0.834 1.00 36.38 293 GLY A C 1
ATOM 2230 O O . GLY A 1 293 ? 7.246 -46.785 0.771 1.00 36.38 293 GLY A O 1
ATOM 2231 N N . THR A 1 294 ? 7.206 -48.982 0.320 1.00 43.38 294 THR A N 1
ATOM 2232 C CA . THR A 1 294 ? 5.816 -49.069 -0.131 1.00 43.38 294 THR A CA 1
ATOM 2233 C C . THR A 1 294 ? 4.890 -48.952 1.081 1.00 43.38 294 THR A C 1
ATOM 2235 O O . THR A 1 294 ? 4.627 -49.937 1.768 1.00 43.38 294 THR A O 1
ATOM 2238 N N . GLY A 1 295 ? 4.422 -47.737 1.366 1.00 36.56 295 GLY A N 1
ATOM 2239 C CA . GLY A 1 295 ? 3.367 -47.472 2.341 1.00 36.56 295 GLY A CA 1
ATOM 2240 C C . GLY A 1 295 ? 1.996 -47.687 1.708 1.00 36.56 295 GLY A C 1
ATOM 2241 O O . GLY A 1 295 ? 1.534 -46.876 0.910 1.00 36.56 295 GLY A O 1
ATOM 2242 N N . SER A 1 296 ? 1.357 -48.802 2.052 1.00 39.94 296 SER A N 1
ATOM 2243 C CA . SER A 1 296 ? -0.006 -49.151 1.660 1.00 39.94 296 SER A CA 1
ATOM 2244 C C . SER A 1 296 ? -1.017 -48.117 2.165 1.00 39.94 296 SER A C 1
ATOM 2246 O O . SER A 1 296 ? -1.166 -47.915 3.370 1.00 39.94 296 SER A O 1
ATOM 2248 N N . CYS A 1 297 ? -1.752 -47.512 1.236 1.00 35.38 297 CYS A N 1
ATOM 2249 C CA . CYS A 1 297 ? -2.918 -46.680 1.506 1.00 35.38 297 CYS A CA 1
ATOM 2250 C C . CYS A 1 297 ? -4.074 -47.574 1.996 1.00 35.38 297 CYS A C 1
ATOM 2252 O O . CYS A 1 297 ? -4.730 -48.240 1.195 1.00 35.38 297 CYS A O 1
ATOM 2254 N N . GLN A 1 298 ? -4.322 -47.615 3.307 1.00 39.00 298 GLN A N 1
ATOM 2255 C CA . GLN A 1 298 ? -5.552 -48.187 3.855 1.00 39.00 298 GLN A CA 1
ATOM 2256 C C . GLN A 1 298 ? -6.634 -47.104 3.920 1.00 39.00 298 GLN A C 1
ATOM 2258 O O . GLN A 1 298 ? -6.541 -46.143 4.680 1.00 39.00 298 GLN A O 1
ATOM 2263 N N .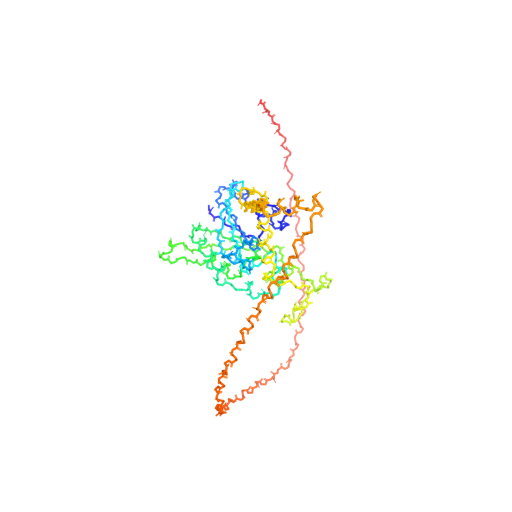 ARG A 1 299 ? -7.672 -47.274 3.096 1.00 43.59 299 ARG A N 1
ATOM 2264 C CA . ARG A 1 299 ? -8.953 -46.566 3.207 1.00 43.59 299 ARG A CA 1
ATOM 2265 C C . ARG A 1 299 ? -9.712 -47.057 4.444 1.00 43.59 299 ARG A C 1
ATOM 2267 O O . ARG A 1 299 ? -9.836 -48.270 4.600 1.00 43.59 299 ARG A O 1
ATOM 2274 N N . PRO A 1 300 ? -10.384 -46.170 5.194 1.00 49.12 300 PRO A N 1
ATOM 2275 C CA . PRO A 1 300 ? -11.564 -46.544 5.954 1.00 49.12 300 PRO A CA 1
ATOM 2276 C C . PRO A 1 300 ? -12.828 -46.189 5.170 1.00 49.12 300 PRO A C 1
ATOM 2278 O O . PRO A 1 300 ? -13.082 -45.046 4.790 1.00 49.12 300 PRO A O 1
ATOM 2281 N N . THR A 1 301 ? -13.632 -47.215 4.940 1.00 41.38 301 THR A N 1
ATOM 2282 C CA . THR A 1 301 ? -15.009 -47.163 4.468 1.00 41.38 301 THR A CA 1
ATOM 2283 C C . THR A 1 301 ? -15.968 -46.656 5.549 1.00 41.38 301 THR A C 1
ATOM 2285 O O . THR A 1 301 ? -15.916 -47.091 6.693 1.00 41.38 301 THR A O 1
ATOM 2288 N N . THR A 1 302 ? -16.923 -45.833 5.102 1.00 42.94 302 THR A N 1
ATOM 2289 C CA . THR A 1 302 ? -18.324 -45.721 5.556 1.00 42.94 302 THR A CA 1
ATOM 2290 C C . THR A 1 302 ? -18.634 -45.356 7.015 1.00 42.94 302 THR A C 1
ATOM 2292 O O . THR A 1 302 ? -18.514 -46.183 7.914 1.00 42.94 302 THR A O 1
ATOM 2295 N N . ARG A 1 303 ? -19.342 -44.228 7.197 1.00 38.47 303 ARG A N 1
ATOM 2296 C CA . ARG A 1 303 ? -20.562 -44.221 8.025 1.00 38.47 303 ARG A CA 1
ATOM 2297 C C . ARG A 1 303 ? -21.600 -43.199 7.545 1.00 38.47 303 ARG A C 1
ATOM 2299 O O . ARG A 1 303 ? -21.292 -42.048 7.265 1.00 38.47 303 ARG A O 1
ATOM 2306 N N . ARG A 1 304 ? -22.826 -43.710 7.413 1.00 38.19 304 ARG A N 1
ATOM 2307 C CA . ARG A 1 304 ? -24.096 -43.053 7.071 1.00 38.19 304 ARG A CA 1
ATOM 2308 C C . ARG A 1 304 ? -24.695 -42.309 8.275 1.00 38.19 304 ARG A C 1
ATOM 2310 O O . ARG A 1 304 ? -24.485 -42.732 9.407 1.00 38.19 304 ARG A O 1
ATOM 2317 N N . GLY A 1 305 ? -25.597 -41.371 7.968 1.00 34.59 305 GLY A N 1
ATOM 2318 C CA . GLY A 1 305 ? -26.614 -40.790 8.862 1.00 34.59 305 GLY A CA 1
ATOM 2319 C C . GLY A 1 305 ? -26.195 -39.404 9.356 1.00 34.59 305 GLY A C 1
ATOM 2320 O O . GLY A 1 305 ? -25.074 -39.255 9.804 1.00 34.59 305 GLY A O 1
ATOM 2321 N N . SER A 1 306 ? -26.985 -38.337 9.269 1.00 38.34 306 SER A N 1
ATOM 2322 C CA . SER A 1 306 ? -28.441 -38.241 9.396 1.00 38.34 306 SER A CA 1
ATOM 2323 C C . SER A 1 306 ? -28.980 -36.984 8.700 1.00 38.34 306 SER A C 1
ATOM 2325 O O . SER A 1 306 ? -28.368 -35.920 8.736 1.00 38.34 306 SER A O 1
ATOM 2327 N N . ARG A 1 307 ? -30.167 -37.123 8.101 1.00 39.50 307 ARG A N 1
ATOM 2328 C CA . ARG A 1 307 ? -31.025 -36.025 7.642 1.00 39.50 307 ARG A CA 1
ATOM 2329 C C . ARG A 1 307 ? -31.533 -35.230 8.849 1.00 39.50 307 ARG A C 1
ATOM 2331 O O . ARG A 1 307 ? -32.038 -35.842 9.781 1.00 39.50 307 ARG A O 1
ATOM 2338 N N . CYS A 1 308 ? -31.504 -33.903 8.760 1.00 34.44 308 CYS A N 1
ATOM 2339 C CA . CYS A 1 308 ? -32.414 -33.028 9.494 1.00 34.44 308 CYS A CA 1
ATOM 2340 C C . CYS A 1 308 ? -33.021 -32.028 8.509 1.00 34.44 308 CYS A C 1
ATOM 2342 O O . CYS A 1 308 ? -32.375 -31.093 8.049 1.00 34.44 308 CYS A O 1
ATOM 2344 N N . SER A 1 309 ? -34.270 -32.301 8.153 1.00 39.59 309 SER A N 1
ATOM 2345 C CA . SER A 1 309 ? -35.235 -31.366 7.589 1.00 39.59 309 SER A CA 1
ATOM 2346 C C . SER A 1 309 ? -35.882 -30.580 8.723 1.00 39.59 309 SER A C 1
ATOM 2348 O O . SER A 1 309 ? -36.298 -31.228 9.674 1.00 39.59 309 SER A O 1
ATOM 2350 N N . MET A 1 310 ? -36.003 -29.260 8.587 1.00 34.53 310 MET A N 1
ATOM 2351 C CA . MET A 1 310 ? -37.031 -28.325 9.102 1.00 34.53 310 MET A CA 1
ATOM 2352 C C . MET A 1 310 ? -36.493 -26.922 8.752 1.00 34.53 310 MET A C 1
ATOM 2354 O O . MET A 1 310 ? -35.291 -26.711 8.824 1.00 34.53 310 MET A O 1
ATOM 2358 N N . SER A 1 311 ? -37.225 -25.892 8.358 1.00 33.69 311 SER A N 1
ATOM 2359 C CA . SER A 1 311 ? -38.613 -25.689 7.961 1.00 33.69 311 SER A CA 1
ATOM 2360 C C . SER A 1 311 ? -38.667 -24.241 7.456 1.00 33.69 311 SER A C 1
ATOM 2362 O O . SER A 1 311 ? -38.042 -23.350 8.027 1.00 33.69 311 SER A O 1
ATOM 2364 N N . SER A 1 312 ? -39.404 -24.022 6.376 1.00 39.94 312 SER A N 1
ATOM 2365 C CA . SER A 1 312 ? -39.790 -22.723 5.825 1.00 39.94 312 SER A CA 1
ATOM 2366 C C . SER A 1 312 ? -40.477 -21.820 6.857 1.00 39.94 312 SER A C 1
ATOM 2368 O O . SER A 1 312 ? -41.428 -22.253 7.505 1.00 39.94 312 SER A O 1
ATOM 2370 N N . GLY A 1 313 ? -40.059 -20.554 6.933 1.00 33.81 313 GLY A N 1
ATOM 2371 C CA . GLY A 1 313 ? -40.693 -19.511 7.743 1.00 33.81 313 GLY A CA 1
ATOM 2372 C C . GLY A 1 313 ? -40.728 -18.169 7.012 1.00 33.81 313 GLY A C 1
ATOM 2373 O O . GLY A 1 313 ? -39.828 -17.351 7.157 1.00 33.81 313 GLY A O 1
ATOM 2374 N N . LEU A 1 314 ? -41.772 -17.975 6.206 1.00 42.59 314 LEU A N 1
ATOM 2375 C CA . LEU A 1 314 ? -42.235 -16.692 5.669 1.00 42.59 314 LEU A CA 1
ATOM 2376 C C . LEU A 1 314 ? -42.801 -15.815 6.799 1.00 42.59 314 LEU A C 1
ATOM 2378 O O . LEU A 1 314 ? -43.602 -16.314 7.581 1.00 42.59 314 LEU A O 1
ATOM 2382 N N . ASN A 1 315 ? -42.478 -14.516 6.823 1.00 41.94 315 ASN A N 1
ATOM 2383 C CA . ASN A 1 315 ? -43.381 -13.423 7.239 1.00 41.94 315 ASN A CA 1
ATOM 2384 C C . ASN A 1 315 ? -42.727 -12.071 6.896 1.00 41.94 315 ASN A C 1
ATOM 2386 O O . ASN A 1 315 ? -41.636 -11.765 7.358 1.00 41.94 315 ASN A O 1
ATOM 2390 N N . ARG A 1 316 ? -43.206 -11.376 5.857 1.00 40.81 316 ARG A N 1
ATOM 2391 C CA . ARG A 1 316 ? -44.279 -10.355 5.865 1.00 40.81 316 ARG A CA 1
ATOM 2392 C C . ARG A 1 316 ? -43.930 -9.097 6.677 1.00 40.81 316 ARG A C 1
ATOM 2394 O O . ARG A 1 316 ? -43.964 -9.098 7.900 1.00 40.81 316 ARG A O 1
ATOM 2401 N N . ARG A 1 317 ? -43.673 -8.015 5.927 1.00 47.50 317 ARG A N 1
ATOM 2402 C CA . ARG A 1 317 ? -43.773 -6.607 6.353 1.00 47.50 317 ARG A CA 1
ATOM 2403 C C . ARG A 1 317 ? -45.202 -6.284 6.821 1.00 47.50 317 ARG A C 1
ATOM 2405 O O . ARG A 1 317 ? -46.144 -6.937 6.365 1.00 47.50 317 ARG A O 1
ATOM 2412 N N . PRO A 1 318 ? -45.368 -5.211 7.605 1.00 59.00 318 PRO A N 1
ATOM 2413 C CA . PRO A 1 318 ? -46.029 -4.044 7.013 1.00 59.00 318 PRO A CA 1
ATOM 2414 C C . PRO A 1 318 ? -45.367 -2.702 7.374 1.00 59.00 318 PRO A C 1
ATOM 2416 O O . PRO A 1 318 ? -44.777 -2.544 8.438 1.00 59.00 318 PRO A O 1
ATOM 2419 N N . GLN A 1 319 ? -45.484 -1.754 6.441 1.00 52.34 319 GLN A N 1
ATOM 2420 C CA . GLN A 1 319 ? -45.319 -0.313 6.664 1.00 52.34 319 GLN A CA 1
ATOM 2421 C C . GLN A 1 319 ? -46.601 0.282 7.270 1.00 52.34 319 GLN A C 1
ATOM 2423 O O . GLN A 1 319 ? -47.654 -0.365 7.231 1.00 52.34 319 GLN A O 1
ATOM 2428 N N . PRO A 1 320 ? -46.506 1.484 7.847 1.00 64.81 320 PRO A N 1
ATOM 2429 C CA . PRO A 1 320 ? -46.964 2.687 7.136 1.00 64.81 320 PRO A CA 1
ATOM 2430 C C . PRO A 1 320 ? -45.834 3.621 6.687 1.00 64.81 320 PRO A C 1
ATOM 2432 O O . PRO A 1 320 ? -44.741 3.583 7.297 1.00 64.81 320 PRO A O 1
#

pLDDT: mean 81.16, std 22.04, range [33.69, 98.94]